Protein AF-A0A844TZK4-F1 (afdb_monomer)

Secondary structure (DSSP, 8-state):
-HHHHHHHHHHHHHHHHHHHS-HHHHHHHHHHHHHHHHHHHHHHHHHHHHHHHHT--S--HHHHHHHHHHHHHHHHHHHHHHHHHHHHHHHHHHHHHHHHHHHHHHHHHHHHHHHHHHHHHT--HHHHHHHHHHHHHHHHH-HHHHHHHHHHHHHHHHHHHHHTT-S---HHHHHHHHHHHHHHHHHHHTTS--

Sequence (194 aa):
MLVHSFLVKKFYTDIERLLRADEKNVNKLTLYCGITLFAVFFMLSFIIKLFHLLFILEDQRIQIILFNEHFRAICSFSFLLTIVYTIYIYTRLNALAKNQQIVEQKVITGNVSAQFESLKNQLDPHFLFNSLNVLGALIEEDQDKAILFNQSLSRTYRYILDQKNKELVPLEEELAFARTYIELLQMRFEDSLT

Structure (mmCIF, N/CA/C/O backbone):
data_AF-A0A844TZK4-F1
#
_entry.id   AF-A0A844TZK4-F1
#
loop_
_atom_site.group_PDB
_atom_site.id
_atom_site.type_symbol
_atom_site.label_atom_id
_atom_site.label_alt_id
_atom_site.label_comp_id
_atom_site.label_asym_id
_atom_site.label_entity_id
_atom_site.label_seq_id
_atom_site.pdbx_PDB_ins_code
_atom_site.Cartn_x
_atom_site.Cartn_y
_atom_site.Cartn_z
_atom_site.occupancy
_atom_site.B_iso_or_equiv
_atom_site.auth_seq_id
_atom_site.auth_comp_id
_atom_site.auth_asym_id
_atom_site.auth_atom_id
_atom_site.pdbx_PDB_model_num
ATOM 1 N N . MET A 1 1 ? 11.038 26.593 -27.521 1.00 58.88 1 MET A N 1
ATOM 2 C CA . MET A 1 1 ? 11.416 26.094 -26.176 1.00 58.88 1 MET A CA 1
ATOM 3 C C . MET A 1 1 ? 10.201 25.680 -25.330 1.00 58.88 1 MET A C 1
ATOM 5 O O . MET A 1 1 ? 10.190 24.561 -24.836 1.00 58.88 1 MET A O 1
ATOM 9 N N . LEU A 1 2 ? 9.140 26.497 -25.228 1.00 61.91 2 LEU A N 1
ATOM 10 C CA . LEU A 1 2 ? 7.921 26.181 -24.448 1.00 61.91 2 LEU A CA 1
ATOM 11 C C . LEU A 1 2 ? 7.125 24.951 -24.941 1.00 61.91 2 LEU A C 1
ATOM 13 O O . LEU A 1 2 ? 6.719 24.123 -24.131 1.00 61.91 2 LEU A O 1
ATOM 17 N N . VAL A 1 3 ? 6.967 24.779 -26.258 1.00 62.50 3 VAL A N 1
ATOM 18 C CA . VAL A 1 3 ? 6.229 23.638 -26.850 1.00 62.50 3 VAL A CA 1
ATOM 19 C C . VAL A 1 3 ? 6.918 22.296 -26.566 1.00 62.50 3 VAL A C 1
ATOM 21 O O . VAL A 1 3 ? 6.257 21.309 -26.260 1.00 62.50 3 VAL A O 1
ATOM 24 N N . HIS A 1 4 ? 8.253 22.275 -26.582 1.00 64.19 4 HIS A N 1
ATOM 25 C CA . HIS A 1 4 ? 9.040 21.079 -26.277 1.00 64.19 4 HIS A CA 1
ATOM 26 C C . HIS A 1 4 ? 8.902 20.671 -24.802 1.00 64.19 4 HIS A C 1
ATOM 28 O O . HIS A 1 4 ? 8.749 19.494 -24.498 1.00 64.19 4 HIS A O 1
ATOM 34 N N . SER A 1 5 ? 8.901 21.638 -23.879 1.00 69.88 5 SER A N 1
ATOM 35 C CA . SER A 1 5 ? 8.691 21.381 -22.445 1.00 69.88 5 SER A CA 1
ATOM 36 C C . SER A 1 5 ? 7.291 20.819 -22.160 1.00 69.88 5 SER A C 1
ATOM 38 O O . SER A 1 5 ? 7.146 19.842 -21.426 1.00 69.88 5 SER A O 1
ATOM 40 N N . PHE A 1 6 ? 6.259 21.372 -22.805 1.00 78.12 6 PHE A N 1
ATOM 41 C CA . PHE A 1 6 ? 4.881 20.911 -22.639 1.00 78.12 6 PHE A CA 1
ATOM 42 C C . PHE A 1 6 ? 4.657 19.495 -23.186 1.00 78.12 6 PHE A C 1
ATOM 44 O O . PHE A 1 6 ? 4.045 18.669 -22.512 1.00 78.12 6 PHE A O 1
ATOM 51 N N . LEU A 1 7 ? 5.188 19.190 -24.375 1.00 69.56 7 LEU A N 1
ATOM 52 C CA . LEU A 1 7 ? 5.071 17.860 -24.980 1.00 69.56 7 LEU A CA 1
ATOM 53 C C . LEU A 1 7 ? 5.800 16.792 -24.165 1.00 69.56 7 LEU A C 1
ATOM 55 O O . LEU A 1 7 ? 5.241 15.722 -23.945 1.00 69.56 7 LEU A O 1
ATOM 59 N N . VAL A 1 8 ? 6.997 17.098 -23.655 1.00 68.38 8 VAL A N 1
ATOM 60 C CA . VAL A 1 8 ? 7.742 16.183 -22.776 1.00 68.38 8 VAL A CA 1
ATOM 61 C C . VAL A 1 8 ? 6.970 15.926 -21.484 1.00 68.38 8 VAL A C 1
ATOM 63 O O . VAL A 1 8 ? 6.839 14.779 -21.065 1.00 68.38 8 VAL A O 1
ATOM 66 N N . LYS A 1 9 ? 6.400 16.971 -20.874 1.00 72.25 9 LYS A N 1
ATOM 67 C CA . LYS A 1 9 ? 5.630 16.831 -19.634 1.00 72.25 9 LYS A CA 1
ATOM 68 C C . LYS A 1 9 ? 4.357 16.012 -19.851 1.00 72.25 9 LYS A C 1
ATOM 70 O O . LYS A 1 9 ? 4.083 15.110 -19.068 1.00 72.25 9 LYS A O 1
ATOM 75 N N . LYS A 1 10 ? 3.634 16.272 -20.945 1.00 73.12 10 LYS A N 1
ATOM 76 C CA . LYS A 1 10 ? 2.433 15.525 -21.336 1.00 73.12 10 LYS A CA 1
ATOM 77 C C . LYS A 1 10 ? 2.746 14.054 -21.618 1.00 73.12 10 LYS A C 1
ATOM 79 O O . LYS A 1 10 ? 2.074 13.188 -21.075 1.00 73.12 10 LYS A O 1
ATOM 84 N N . PHE A 1 11 ? 3.813 13.777 -22.367 1.00 71.69 11 PHE A N 1
ATOM 85 C CA . PHE A 1 11 ? 4.290 12.418 -22.626 1.00 71.69 11 PHE A CA 1
ATOM 86 C C . PHE A 1 11 ? 4.628 11.674 -21.329 1.00 71.69 11 PHE A C 1
ATOM 88 O O . PHE A 1 11 ? 4.231 10.526 -21.152 1.00 71.69 11 PHE A O 1
ATOM 95 N N . TYR A 1 12 ? 5.293 12.347 -20.385 1.00 63.47 12 TYR A N 1
ATOM 96 C CA . TYR A 1 12 ? 5.618 11.764 -19.085 1.00 63.47 12 TYR A CA 1
ATOM 97 C C . TYR A 1 12 ? 4.360 11.459 -18.261 1.00 63.47 12 TYR A C 1
ATOM 99 O O . TYR A 1 12 ? 4.249 10.380 -17.690 1.00 63.47 12 TYR A O 1
ATOM 107 N N . THR A 1 13 ? 3.382 12.371 -18.243 1.00 71.38 13 THR A N 1
ATOM 108 C CA . THR A 1 13 ? 2.105 12.170 -17.534 1.00 71.38 13 THR A CA 1
ATOM 109 C C . THR A 1 13 ? 1.254 11.066 -18.170 1.00 71.38 13 THR A C 1
ATOM 111 O O . THR A 1 13 ? 0.606 10.305 -17.455 1.00 71.38 13 THR A O 1
ATOM 114 N N . ASP A 1 14 ? 1.269 10.939 -19.498 1.00 69.38 14 ASP A N 1
ATOM 115 C CA . ASP A 1 14 ? 0.550 9.883 -20.217 1.00 69.38 14 ASP A CA 1
ATOM 116 C C . ASP A 1 14 ? 1.200 8.508 -19.991 1.00 69.38 14 ASP A C 1
ATOM 118 O O . ASP A 1 14 ? 0.491 7.531 -19.748 1.00 69.38 14 ASP A O 1
ATOM 122 N N . ILE A 1 15 ? 2.538 8.436 -19.956 1.00 63.00 15 ILE A N 1
ATOM 123 C CA . ILE A 1 15 ? 3.266 7.232 -19.526 1.00 63.00 15 ILE A CA 1
ATOM 124 C C . ILE A 1 15 ? 2.934 6.889 -18.073 1.00 63.00 15 ILE A C 1
ATOM 126 O O . ILE A 1 15 ? 2.680 5.729 -17.764 1.00 63.00 15 ILE A O 1
ATOM 130 N N . GLU A 1 16 ? 2.887 7.877 -17.181 1.00 65.00 16 GLU A N 1
ATOM 131 C CA . GLU A 1 16 ? 2.562 7.664 -15.771 1.00 65.00 16 GLU A CA 1
ATOM 132 C C . GLU A 1 16 ? 1.122 7.158 -15.579 1.00 65.00 16 GLU A C 1
ATOM 134 O O . GLU A 1 16 ? 0.880 6.276 -14.758 1.00 65.00 16 GLU A O 1
ATOM 139 N N . ARG A 1 17 ? 0.162 7.646 -16.375 1.00 65.44 17 ARG A N 1
ATOM 140 C CA . ARG A 1 17 ? -1.219 7.132 -16.394 1.00 65.44 17 ARG A CA 1
ATOM 141 C C . ARG A 1 17 ? -1.313 5.714 -16.949 1.00 65.44 17 ARG A C 1
ATOM 143 O O . ARG A 1 17 ? -2.062 4.910 -16.406 1.00 65.44 17 ARG A O 1
ATOM 150 N N . LEU A 1 18 ? -0.562 5.405 -18.005 1.00 61.62 18 LEU A N 1
ATOM 151 C CA . LEU A 1 18 ? -0.498 4.059 -18.580 1.00 61.62 18 LEU A CA 1
ATOM 152 C C . LEU A 1 18 ? 0.199 3.062 -17.647 1.00 61.62 18 LEU A C 1
ATOM 154 O O . LEU A 1 18 ? -0.169 1.894 -17.651 1.00 61.62 18 LEU A O 1
ATOM 158 N N . LEU A 1 19 ? 1.154 3.527 -16.835 1.00 58.06 19 LEU A N 1
ATOM 159 C CA . LEU A 1 19 ? 1.821 2.749 -15.786 1.00 58.06 19 LEU A CA 1
ATOM 160 C C . LEU A 1 19 ? 0.931 2.492 -14.567 1.00 58.06 19 LEU A C 1
ATOM 162 O O . LEU A 1 19 ? 1.037 1.428 -13.970 1.00 58.06 19 LEU A O 1
ATOM 166 N N . ARG A 1 20 ? 0.059 3.445 -14.204 1.00 59.72 20 ARG A N 1
ATOM 167 C CA . ARG A 1 20 ? -0.965 3.248 -13.158 1.00 59.72 20 ARG A CA 1
ATOM 168 C C . ARG A 1 20 ? -2.051 2.261 -13.576 1.00 59.72 20 ARG A C 1
ATOM 170 O O . ARG A 1 20 ? -2.763 1.735 -12.728 1.00 59.72 20 ARG A O 1
ATOM 177 N N . ALA A 1 21 ? -2.230 2.051 -14.875 1.00 58.12 21 ALA A N 1
ATOM 178 C CA . ALA A 1 21 ? -3.182 1.086 -15.381 1.00 58.12 21 ALA A CA 1
ATOM 179 C C . ALA A 1 21 ? -2.528 -0.305 -15.387 1.00 58.12 21 ALA A C 1
ATOM 181 O O . ALA A 1 21 ? -1.433 -0.428 -15.913 1.00 58.12 21 ALA A O 1
ATOM 182 N N . ASP A 1 22 ? -3.220 -1.289 -14.795 1.00 61.84 22 ASP A N 1
ATOM 183 C CA . ASP A 1 22 ? -2.995 -2.751 -14.735 1.00 61.84 22 ASP A CA 1
ATOM 184 C C . ASP A 1 22 ? -1.707 -3.307 -15.392 1.00 61.84 22 ASP A C 1
ATOM 186 O O . ASP A 1 22 ? -1.374 -2.960 -16.519 1.00 61.84 22 ASP A O 1
ATOM 190 N N . GLU A 1 23 ? -1.034 -4.275 -14.761 1.00 62.09 23 GLU A N 1
ATOM 191 C CA . GLU A 1 23 ? 0.235 -4.901 -15.204 1.00 62.09 23 GLU A CA 1
ATOM 192 C C . GLU A 1 23 ? 0.237 -5.296 -16.704 1.00 62.09 23 GLU A C 1
ATOM 194 O O . GLU A 1 23 ? 1.245 -5.205 -17.413 1.00 62.09 23 GLU A O 1
ATOM 199 N N . LYS A 1 24 ? -0.943 -5.622 -17.247 1.00 61.72 24 LYS A N 1
ATOM 200 C CA . LYS A 1 24 ? -1.193 -5.863 -18.679 1.00 61.72 24 LYS A CA 1
ATOM 201 C C . LYS A 1 24 ? -0.870 -4.680 -19.607 1.00 61.72 24 LYS A C 1
ATOM 203 O O . LYS A 1 24 ? -0.474 -4.910 -20.750 1.00 61.72 24 LYS A O 1
ATOM 208 N N . ASN A 1 25 ? -1.045 -3.435 -19.176 1.00 69.25 25 ASN A N 1
ATOM 209 C CA . ASN A 1 25 ? -0.764 -2.237 -19.971 1.00 69.25 25 ASN A CA 1
ATOM 210 C C . ASN A 1 25 ? 0.729 -1.909 -20.014 1.00 69.25 25 ASN A C 1
ATOM 212 O O . ASN A 1 25 ? 1.223 -1.506 -21.067 1.00 69.25 25 ASN A O 1
ATOM 216 N N . VAL A 1 26 ? 1.464 -2.184 -18.935 1.00 68.25 26 VAL A N 1
ATOM 217 C CA . VAL A 1 26 ? 2.931 -2.082 -18.906 1.00 68.25 26 VAL A CA 1
ATOM 218 C C . VAL A 1 26 ? 3.562 -3.068 -19.895 1.00 68.25 26 VAL A C 1
ATOM 220 O O . VAL A 1 26 ? 4.432 -2.693 -20.686 1.00 68.25 26 VAL A O 1
ATOM 223 N N . ASN A 1 27 ? 3.049 -4.299 -19.945 1.00 66.62 27 ASN A N 1
ATOM 224 C CA . ASN A 1 27 ? 3.494 -5.320 -20.899 1.00 66.62 27 ASN A CA 1
ATOM 225 C C . ASN A 1 27 ? 3.196 -4.936 -22.358 1.00 66.62 27 ASN A C 1
ATOM 227 O O . ASN A 1 27 ? 4.028 -5.131 -23.241 1.00 66.62 27 ASN A O 1
ATOM 231 N N . LYS A 1 28 ? 2.031 -4.337 -22.630 1.00 72.06 28 LYS A N 1
ATOM 232 C CA . LYS A 1 28 ? 1.702 -3.839 -23.976 1.00 72.06 28 LYS A CA 1
ATOM 233 C C . LYS A 1 28 ? 2.603 -2.677 -24.387 1.00 72.06 28 LYS A C 1
ATOM 235 O O . LYS A 1 28 ? 3.106 -2.667 -25.506 1.00 72.06 28 LYS A O 1
ATOM 240 N N . LEU A 1 29 ? 2.827 -1.712 -23.496 1.00 74.62 29 LEU A N 1
ATOM 241 C CA . LEU A 1 29 ? 3.640 -0.532 -23.790 1.00 74.62 29 LEU A CA 1
ATOM 242 C C . LEU A 1 29 ? 5.104 -0.903 -24.061 1.00 74.62 29 LEU A C 1
ATOM 244 O O . LEU A 1 29 ? 5.688 -0.440 -25.038 1.00 74.62 29 LEU A O 1
ATOM 248 N N . THR A 1 30 ? 5.680 -1.779 -23.235 1.00 73.50 30 THR A N 1
ATOM 249 C CA . THR A 1 30 ? 7.044 -2.298 -23.432 1.00 73.50 30 THR A CA 1
ATOM 250 C C . THR A 1 30 ? 7.184 -3.055 -24.748 1.00 73.50 30 THR A C 1
ATOM 252 O O . THR A 1 30 ? 8.145 -2.822 -25.482 1.00 73.50 30 THR A O 1
ATOM 255 N N . LEU A 1 31 ? 6.197 -3.885 -25.092 1.00 75.81 31 LEU A N 1
ATOM 256 C CA . LEU A 1 31 ? 6.149 -4.594 -26.367 1.00 75.81 31 LEU A CA 1
ATOM 257 C C . LEU A 1 31 ? 6.105 -3.623 -27.560 1.00 75.81 31 LEU A C 1
ATOM 259 O O . LEU A 1 31 ? 6.895 -3.770 -28.490 1.00 75.81 31 LEU A O 1
ATOM 263 N N . TYR A 1 32 ? 5.244 -2.600 -27.528 1.00 79.69 32 TYR A N 1
ATOM 264 C CA . TYR A 1 32 ? 5.156 -1.608 -28.608 1.00 79.69 32 TYR A CA 1
ATOM 265 C C . TYR A 1 32 ? 6.441 -0.788 -28.769 1.00 79.69 32 TYR A C 1
ATOM 267 O O . TYR A 1 32 ? 6.892 -0.565 -29.895 1.00 79.69 32 TYR A O 1
ATOM 275 N N . CYS A 1 33 ? 7.067 -0.368 -27.668 1.00 79.31 33 CYS A N 1
ATOM 276 C CA . CYS A 1 33 ? 8.349 0.335 -27.716 1.00 79.31 33 CYS A CA 1
ATOM 277 C C . CYS A 1 33 ? 9.460 -0.557 -28.291 1.00 79.31 33 CYS A C 1
ATOM 279 O O . CYS A 1 33 ? 10.218 -0.108 -29.146 1.00 79.31 33 CYS A O 1
ATOM 281 N N . GLY A 1 34 ? 9.525 -1.830 -27.888 1.00 78.19 34 GLY A N 1
ATOM 282 C CA . GLY A 1 34 ? 10.496 -2.784 -28.428 1.00 78.19 34 GLY A CA 1
ATOM 283 C C . GLY A 1 34 ? 10.307 -3.036 -29.927 1.00 78.19 34 GLY A C 1
ATOM 284 O O . GLY A 1 34 ? 11.269 -2.975 -30.691 1.00 78.19 34 GLY A O 1
ATOM 285 N N . ILE A 1 35 ? 9.060 -3.247 -30.369 1.00 80.31 35 ILE A N 1
ATOM 286 C CA . ILE A 1 35 ? 8.725 -3.482 -31.783 1.00 80.31 35 ILE A CA 1
ATOM 287 C C . ILE A 1 35 ? 9.048 -2.256 -32.640 1.00 80.31 35 ILE A C 1
ATOM 289 O O . ILE A 1 35 ? 9.646 -2.400 -33.706 1.00 80.31 35 ILE A O 1
ATOM 293 N N . THR A 1 36 ? 8.675 -1.052 -32.197 1.00 80.81 36 THR A N 1
ATOM 294 C CA . THR A 1 36 ? 8.935 0.173 -32.970 1.00 80.81 36 THR A CA 1
ATOM 295 C C . THR A 1 36 ? 10.431 0.457 -33.080 1.00 80.81 36 THR A C 1
ATOM 297 O O . THR A 1 36 ? 10.906 0.757 -34.174 1.00 80.81 36 THR A O 1
ATOM 300 N N . LEU A 1 37 ? 11.196 0.280 -31.999 1.00 81.56 37 LEU A N 1
ATOM 301 C CA . LEU A 1 37 ? 12.646 0.480 -32.009 1.00 81.56 37 LEU A CA 1
ATOM 302 C C . LEU A 1 37 ? 13.358 -0.543 -32.910 1.00 81.56 37 LEU A C 1
ATOM 304 O O . LEU A 1 37 ? 14.226 -0.174 -33.702 1.00 81.56 37 LEU A O 1
ATOM 308 N N . PHE A 1 38 ? 12.933 -1.809 -32.859 1.00 81.94 38 PHE A N 1
ATOM 309 C CA . PHE A 1 38 ? 13.429 -2.855 -33.754 1.00 81.94 38 PHE A CA 1
ATOM 310 C C . PHE A 1 38 ? 13.108 -2.558 -35.226 1.00 81.94 38 PHE A C 1
ATOM 312 O O . PHE A 1 38 ? 13.991 -2.656 -36.077 1.00 81.94 38 PHE A O 1
ATOM 319 N N . ALA A 1 39 ? 11.873 -2.146 -35.534 1.00 80.81 39 ALA A N 1
ATOM 320 C CA . ALA A 1 39 ? 11.457 -1.810 -36.895 1.00 80.81 39 ALA A CA 1
ATOM 321 C C . ALA A 1 39 ? 12.253 -0.626 -37.467 1.00 80.81 39 ALA A C 1
ATOM 323 O O . ALA A 1 39 ? 12.692 -0.679 -38.616 1.00 80.81 39 ALA A O 1
ATOM 324 N N . VAL A 1 40 ? 12.498 0.414 -36.660 1.00 84.94 40 VAL A N 1
ATOM 325 C CA . VAL A 1 40 ? 13.342 1.556 -37.047 1.00 84.94 40 VAL A CA 1
ATOM 326 C C . VAL A 1 40 ? 14.766 1.094 -37.344 1.00 84.94 40 VAL A C 1
ATOM 328 O O . VAL A 1 40 ? 15.321 1.456 -38.382 1.00 84.94 40 VAL A O 1
ATOM 331 N N . PHE A 1 41 ? 15.346 0.258 -36.479 1.00 82.69 41 PHE A N 1
ATOM 332 C CA . PHE A 1 41 ? 16.697 -0.253 -36.684 1.00 82.69 4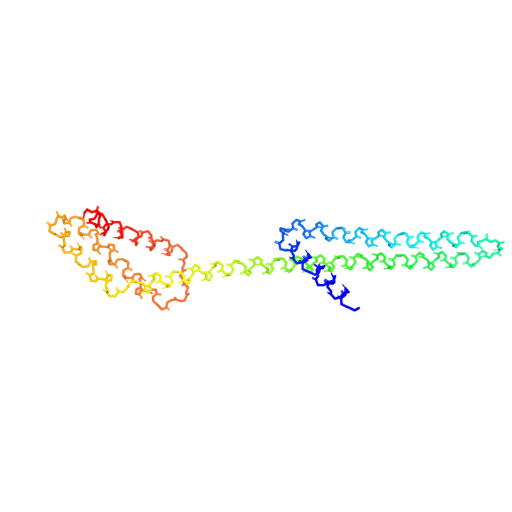1 PHE A CA 1
ATOM 333 C C . PHE A 1 41 ? 16.812 -1.105 -37.958 1.00 82.69 41 PHE A C 1
ATOM 335 O O . PHE A 1 41 ? 17.741 -0.929 -38.750 1.00 82.69 41 PHE A O 1
ATOM 342 N N . PHE A 1 42 ? 15.835 -1.983 -38.192 1.00 82.56 42 PHE A N 1
ATOM 343 C CA . PHE A 1 42 ? 15.763 -2.819 -39.387 1.00 82.56 42 PHE A CA 1
ATOM 344 C C . PHE A 1 42 ? 15.642 -1.986 -40.670 1.00 82.56 42 PHE A C 1
ATOM 346 O O . PHE A 1 42 ? 16.379 -2.223 -41.627 1.00 82.56 42 PHE A O 1
ATOM 353 N N . MET A 1 43 ? 14.772 -0.970 -40.680 1.00 86.00 43 MET A N 1
ATOM 354 C CA . MET A 1 43 ? 14.603 -0.073 -41.829 1.00 86.00 43 MET A CA 1
ATOM 355 C C . MET A 1 43 ? 15.880 0.716 -42.132 1.00 86.00 43 MET A C 1
ATOM 357 O O . MET A 1 43 ? 16.272 0.825 -43.291 1.00 86.00 43 MET A O 1
ATOM 361 N N . LEU A 1 44 ? 16.568 1.224 -41.107 1.00 85.19 44 LEU A N 1
ATOM 362 C CA . LEU A 1 44 ? 17.800 1.998 -41.280 1.00 85.19 44 LEU A CA 1
ATOM 363 C C . LEU A 1 44 ? 18.941 1.130 -41.834 1.00 85.19 44 LEU A C 1
ATOM 365 O O . LEU A 1 44 ? 19.642 1.531 -42.763 1.00 85.19 44 LEU A O 1
ATOM 369 N N . SER A 1 45 ? 19.064 -0.095 -41.318 1.00 80.62 45 SER A N 1
ATOM 370 C CA . SER A 1 45 ? 19.965 -1.127 -41.836 1.00 80.62 45 SER A CA 1
ATOM 371 C C . SER A 1 45 ? 19.657 -1.440 -43.310 1.00 80.62 45 SER A C 1
ATOM 373 O O . SER A 1 45 ? 20.543 -1.372 -44.167 1.00 80.62 45 SER A O 1
ATOM 375 N N . PHE A 1 46 ? 18.388 -1.685 -43.644 1.00 84.12 46 PHE A N 1
ATOM 376 C CA . PHE A 1 46 ? 17.957 -1.963 -45.013 1.00 84.12 46 PHE A CA 1
ATOM 377 C C . PHE A 1 46 ? 18.303 -0.824 -45.984 1.00 84.12 46 PHE A C 1
ATOM 379 O O . PHE A 1 46 ? 18.843 -1.086 -47.058 1.00 84.12 46 PHE A O 1
ATOM 386 N N . ILE A 1 47 ? 18.070 0.433 -45.590 1.00 85.19 47 ILE A N 1
ATOM 387 C CA . ILE A 1 47 ? 18.388 1.619 -46.402 1.00 85.19 47 ILE A CA 1
ATOM 388 C C . ILE A 1 47 ? 19.892 1.716 -46.679 1.00 85.19 47 ILE A C 1
ATOM 390 O O . ILE A 1 47 ? 20.282 1.918 -47.827 1.00 85.19 47 ILE A O 1
ATOM 394 N N . ILE A 1 48 ? 20.743 1.529 -45.663 1.00 83.56 48 ILE A N 1
ATOM 395 C CA . ILE A 1 48 ? 22.207 1.565 -45.825 1.00 83.56 48 ILE A CA 1
ATOM 396 C C . ILE A 1 48 ? 22.665 0.489 -46.818 1.00 83.56 48 ILE A C 1
ATOM 398 O O . ILE A 1 48 ? 23.496 0.753 -47.690 1.00 83.56 48 ILE A O 1
ATOM 402 N N . LYS A 1 49 ? 22.095 -0.717 -46.728 1.00 81.19 49 LYS A N 1
ATOM 403 C CA . LYS A 1 49 ? 22.440 -1.824 -47.625 1.00 81.19 49 LYS A CA 1
ATOM 404 C C . LYS A 1 49 ? 21.937 -1.603 -49.052 1.00 81.19 49 LYS A C 1
ATOM 406 O O . LYS A 1 49 ? 22.656 -1.918 -49.997 1.00 81.19 49 LYS A O 1
ATOM 411 N N . LEU A 1 50 ? 20.740 -1.039 -49.212 1.00 82.38 50 LEU A N 1
ATOM 412 C CA . LEU A 1 50 ? 20.176 -0.678 -50.513 1.00 82.38 50 LEU A CA 1
ATOM 413 C C . LEU A 1 50 ? 20.998 0.426 -51.190 1.00 82.38 50 LEU A C 1
ATOM 415 O O . LEU A 1 50 ? 21.314 0.314 -52.370 1.00 82.38 50 LEU A O 1
ATOM 419 N N . PHE A 1 51 ? 21.390 1.456 -50.438 1.00 82.38 51 PHE A N 1
ATOM 420 C CA . PHE A 1 51 ? 22.233 2.540 -50.938 1.00 82.38 51 PHE A CA 1
ATOM 421 C C . PHE A 1 51 ? 23.597 2.020 -51.404 1.00 82.38 51 PHE A C 1
ATOM 423 O O . PHE A 1 51 ? 24.036 2.341 -52.506 1.00 82.38 51 PHE A O 1
ATOM 430 N N . HIS A 1 52 ? 24.230 1.148 -50.614 1.00 76.75 52 HIS A N 1
ATOM 431 C CA . HIS A 1 52 ? 25.482 0.506 -51.009 1.00 76.75 52 HIS A CA 1
ATOM 432 C C . HIS A 1 52 ? 25.318 -0.368 -52.264 1.00 76.75 52 HIS A C 1
ATOM 434 O O . HIS A 1 52 ? 26.186 -0.359 -53.131 1.00 76.75 52 HIS A O 1
ATOM 440 N N . LEU A 1 53 ? 24.208 -1.107 -52.397 1.00 76.00 53 LEU A N 1
ATOM 441 C CA . LEU A 1 53 ? 23.930 -1.925 -53.584 1.00 76.00 53 LEU A CA 1
ATOM 442 C C . LEU A 1 53 ? 23.768 -1.074 -54.855 1.00 76.00 53 LEU A C 1
ATOM 444 O O . LEU A 1 53 ? 24.236 -1.477 -55.915 1.00 76.00 53 LEU A O 1
ATOM 448 N N . LEU A 1 54 ? 23.129 0.094 -54.749 1.00 73.88 54 LEU A N 1
ATOM 449 C CA . LEU A 1 54 ? 22.896 1.008 -55.873 1.00 73.88 54 LEU A CA 1
ATOM 450 C C . LEU A 1 54 ? 24.161 1.750 -56.332 1.00 73.88 54 LEU A C 1
ATOM 452 O O . LEU A 1 54 ? 24.231 2.162 -57.485 1.00 73.88 54 LEU A O 1
ATOM 456 N N . PHE A 1 55 ? 25.152 1.921 -55.452 1.00 72.62 55 PHE A N 1
ATOM 457 C CA . PHE A 1 55 ? 26.395 2.643 -55.749 1.00 72.62 55 PHE A CA 1
ATOM 458 C C . PHE A 1 55 ? 27.505 1.745 -56.342 1.00 72.62 55 PHE A C 1
ATOM 460 O O . PHE A 1 55 ? 28.574 2.233 -56.701 1.00 72.62 55 PHE A O 1
ATOM 467 N N . ILE A 1 56 ? 27.267 0.432 -56.478 1.00 69.12 56 ILE A N 1
ATOM 468 C CA . ILE A 1 56 ? 28.201 -0.513 -57.116 1.00 69.12 56 ILE A CA 1
ATOM 469 C C . ILE A 1 56 ? 28.129 -0.336 -58.641 1.00 69.12 56 ILE A C 1
ATOM 471 O O . ILE A 1 56 ? 27.356 -0.997 -59.329 1.00 69.12 56 ILE A O 1
ATOM 475 N N . LEU A 1 57 ? 28.934 0.584 -59.172 1.00 60.19 57 LEU A N 1
ATOM 476 C CA . LEU A 1 57 ? 29.161 0.757 -60.615 1.00 60.19 57 LEU A CA 1
ATOM 477 C C . LEU A 1 57 ? 30.631 0.554 -61.024 1.00 60.19 57 LEU A C 1
ATOM 479 O O . LEU A 1 57 ? 30.952 0.669 -62.202 1.00 60.19 57 LEU A O 1
ATOM 483 N N . GLU A 1 58 ? 31.520 0.186 -60.096 1.00 61.09 58 GLU A N 1
ATOM 484 C CA . GLU A 1 58 ? 32.953 0.025 -60.373 1.00 61.09 58 GLU A CA 1
ATOM 485 C C . GLU A 1 58 ? 33.521 -1.202 -59.633 1.00 61.09 58 GLU A C 1
ATOM 487 O O . GLU A 1 58 ? 33.169 -1.459 -58.479 1.00 61.09 58 GLU A O 1
ATOM 492 N N . ASP A 1 59 ? 34.340 -2.013 -60.318 1.00 62.38 59 ASP A N 1
ATOM 493 C CA . ASP A 1 59 ? 34.807 -3.344 -59.881 1.00 62.38 59 ASP A CA 1
ATOM 494 C C . ASP A 1 59 ? 35.735 -3.257 -58.649 1.00 62.38 59 ASP A C 1
ATOM 496 O O . ASP A 1 59 ? 36.959 -3.235 -58.745 1.00 62.38 59 ASP A O 1
ATOM 500 N N . GLN A 1 60 ? 35.126 -3.183 -57.461 1.00 66.69 60 GLN A N 1
ATOM 501 C CA . GLN A 1 60 ? 35.771 -3.049 -56.146 1.00 66.69 60 GLN A CA 1
ATOM 502 C C . GLN A 1 60 ? 35.376 -4.215 -55.216 1.00 66.69 60 GLN A C 1
ATOM 504 O O . GLN A 1 60 ? 34.887 -4.028 -54.100 1.00 66.69 60 GLN A O 1
ATOM 509 N N . ARG A 1 61 ? 35.582 -5.464 -55.660 1.00 65.50 61 ARG A N 1
ATOM 510 C CA . ARG A 1 61 ? 35.140 -6.684 -54.938 1.00 65.50 61 ARG A CA 1
ATOM 511 C C . ARG A 1 61 ? 35.620 -6.783 -53.485 1.00 65.50 61 ARG A C 1
ATOM 513 O O . ARG A 1 61 ? 34.878 -7.268 -52.635 1.00 65.50 61 ARG A O 1
ATOM 520 N N . ILE A 1 62 ? 36.832 -6.315 -53.179 1.00 65.12 62 ILE A N 1
ATOM 521 C CA . ILE A 1 62 ? 37.398 -6.365 -51.818 1.00 65.12 62 ILE A CA 1
ATOM 522 C C . ILE A 1 62 ? 36.688 -5.375 -50.879 1.00 65.12 62 ILE A C 1
ATOM 524 O O . ILE A 1 62 ? 36.401 -5.721 -49.733 1.00 65.12 62 ILE A O 1
ATOM 528 N N . GLN A 1 63 ? 36.334 -4.178 -51.364 1.00 71.12 63 GLN A N 1
ATOM 529 C CA . GLN A 1 63 ? 35.596 -3.191 -50.567 1.00 71.12 63 GLN A CA 1
ATOM 530 C C . GLN A 1 63 ? 34.181 -3.685 -50.227 1.00 71.12 63 GLN A C 1
ATOM 532 O O . GLN A 1 63 ? 33.706 -3.470 -49.115 1.00 71.12 63 GLN A O 1
ATOM 537 N N . ILE A 1 64 ? 33.550 -4.442 -51.134 1.00 72.56 64 ILE A N 1
ATOM 538 C CA . ILE A 1 64 ? 32.223 -5.045 -50.925 1.00 72.56 64 ILE A CA 1
ATOM 539 C C . ILE A 1 64 ? 32.246 -6.099 -49.805 1.00 72.56 64 ILE A C 1
ATOM 541 O O . ILE A 1 64 ? 31.333 -6.139 -48.977 1.00 72.56 64 ILE A O 1
ATOM 545 N N . ILE A 1 65 ? 33.277 -6.952 -49.759 1.00 73.81 65 ILE A N 1
ATOM 546 C CA . ILE A 1 65 ? 33.402 -7.993 -48.723 1.00 73.81 65 ILE A CA 1
ATOM 547 C C . ILE A 1 65 ? 33.621 -7.348 -47.349 1.00 73.81 65 ILE A C 1
ATOM 549 O O . ILE A 1 65 ? 32.897 -7.665 -46.407 1.00 73.81 65 ILE A O 1
ATOM 553 N N . LEU A 1 66 ? 34.561 -6.401 -47.246 1.00 75.19 66 LEU A N 1
ATOM 554 C CA . LEU A 1 66 ? 34.842 -5.694 -45.991 1.00 75.19 66 LEU A CA 1
ATOM 555 C C . LEU A 1 66 ? 33.619 -4.911 -45.492 1.00 75.19 66 LEU A C 1
ATOM 557 O O . LEU A 1 66 ? 33.269 -5.005 -44.316 1.00 75.19 66 LEU A O 1
ATOM 561 N N . PHE A 1 67 ? 32.916 -4.198 -46.380 1.00 78.50 67 PHE A N 1
ATOM 562 C CA . PHE A 1 67 ? 31.702 -3.465 -46.016 1.00 78.50 67 PHE A CA 1
ATOM 563 C C . PHE A 1 67 ? 30.606 -4.394 -45.485 1.00 78.50 67 PHE A C 1
ATOM 565 O O . PHE A 1 67 ? 29.996 -4.100 -44.457 1.00 78.50 67 PHE A O 1
ATOM 572 N N . ASN A 1 68 ? 30.380 -5.541 -46.133 1.00 77.62 68 ASN A N 1
ATOM 573 C CA . ASN A 1 68 ? 29.380 -6.510 -45.688 1.00 77.62 68 ASN A CA 1
ATOM 574 C C . ASN A 1 68 ? 29.695 -7.096 -44.304 1.00 77.62 68 ASN A C 1
ATOM 576 O O . ASN A 1 68 ? 28.774 -7.254 -43.499 1.00 77.62 68 ASN A O 1
ATOM 580 N N . GLU A 1 69 ? 30.963 -7.388 -44.000 1.00 79.19 69 GLU A N 1
ATOM 581 C CA . GLU A 1 69 ? 31.367 -7.878 -42.675 1.00 79.19 69 GLU A CA 1
ATOM 582 C C . GLU A 1 69 ? 31.175 -6.813 -41.587 1.00 79.19 69 GLU A C 1
ATOM 584 O O . GLU A 1 69 ? 30.552 -7.087 -40.556 1.00 79.19 69 GLU A O 1
ATOM 589 N N . HIS A 1 70 ? 31.613 -5.572 -41.827 1.00 81.75 70 HIS A N 1
ATOM 590 C CA . HIS A 1 70 ? 31.401 -4.471 -40.881 1.00 81.75 70 HIS A CA 1
ATOM 591 C C . HIS A 1 70 ? 29.916 -4.174 -40.669 1.00 81.75 70 HIS A C 1
ATOM 593 O O . HIS A 1 70 ? 29.464 -3.998 -39.536 1.00 81.75 70 HIS A O 1
ATOM 599 N N . PHE A 1 71 ? 29.131 -4.185 -41.743 1.00 79.94 71 PHE A N 1
ATOM 600 C CA . PHE A 1 71 ? 27.694 -3.976 -41.683 1.00 79.94 71 PHE A CA 1
ATOM 601 C C . PHE A 1 71 ? 26.986 -5.072 -40.872 1.00 79.94 71 PHE A C 1
ATOM 603 O O . PHE A 1 71 ? 26.147 -4.767 -40.020 1.00 79.94 71 PHE A O 1
ATOM 610 N N . ARG A 1 72 ? 27.357 -6.346 -41.069 1.00 81.50 72 ARG A N 1
ATOM 611 C CA . ARG A 1 72 ? 26.853 -7.472 -40.264 1.00 81.50 72 ARG A CA 1
ATOM 612 C C . ARG A 1 72 ? 27.201 -7.311 -38.784 1.00 81.50 72 ARG A C 1
ATOM 614 O O . ARG A 1 72 ? 26.324 -7.497 -37.939 1.00 81.50 72 ARG A O 1
ATOM 621 N N . ALA A 1 73 ? 28.441 -6.934 -38.473 1.00 81.56 73 ALA A N 1
ATOM 622 C CA . ALA A 1 73 ? 28.888 -6.721 -37.099 1.00 81.56 73 ALA A CA 1
ATOM 623 C C . ALA A 1 73 ? 28.088 -5.601 -36.411 1.00 81.56 73 ALA A C 1
ATOM 625 O O . ALA A 1 73 ? 27.529 -5.825 -35.336 1.00 81.56 73 ALA A O 1
ATOM 626 N N . ILE A 1 74 ? 27.931 -4.446 -37.068 1.00 83.25 74 ILE A N 1
ATOM 627 C CA . ILE A 1 74 ? 27.153 -3.306 -36.554 1.00 83.25 74 ILE A CA 1
ATOM 628 C C . ILE A 1 74 ? 25.686 -3.695 -36.316 1.00 83.25 74 ILE A C 1
ATOM 630 O O . ILE A 1 74 ? 25.119 -3.361 -35.273 1.00 83.25 74 ILE A O 1
ATOM 634 N N . CYS A 1 75 ? 25.077 -4.447 -37.238 1.00 81.75 75 CYS A N 1
ATOM 635 C CA . CYS A 1 75 ? 23.699 -4.916 -37.084 1.00 81.75 75 CYS A CA 1
ATOM 636 C C . CYS A 1 75 ? 23.537 -5.852 -35.882 1.00 81.75 75 CYS A C 1
ATOM 638 O O . CYS A 1 75 ? 22.613 -5.677 -35.088 1.00 81.75 75 CYS A O 1
ATOM 640 N N . SER A 1 76 ? 24.447 -6.816 -35.725 1.00 83.38 76 SER A N 1
ATOM 641 C CA . SER A 1 76 ? 24.411 -7.764 -34.606 1.00 83.38 76 SER A CA 1
ATOM 642 C C . SER A 1 76 ? 24.593 -7.072 -33.250 1.00 83.38 76 SER A C 1
ATOM 644 O O . SER A 1 76 ? 23.851 -7.350 -32.308 1.00 83.38 76 SER A O 1
ATOM 646 N N . PHE A 1 77 ? 25.510 -6.105 -33.172 1.00 84.56 77 PHE A N 1
ATOM 647 C CA . PHE A 1 77 ? 25.771 -5.338 -31.959 1.00 84.56 77 PHE A CA 1
ATOM 648 C C . PHE A 1 77 ? 24.572 -4.476 -31.551 1.00 84.56 77 PHE A C 1
ATOM 650 O O . PHE A 1 77 ? 24.146 -4.499 -30.398 1.00 84.56 77 PHE A O 1
ATOM 657 N N . SER A 1 78 ? 23.969 -3.759 -32.499 1.00 78.94 78 SER A N 1
ATOM 658 C CA . SER A 1 78 ? 22.793 -2.933 -32.216 1.00 78.94 78 SER A CA 1
ATOM 659 C C . SER A 1 78 ? 21.552 -3.758 -31.847 1.00 78.94 78 SER A C 1
ATOM 661 O O . SER A 1 78 ? 20.777 -3.368 -30.970 1.00 78.94 78 SER A O 1
ATOM 663 N N . PHE A 1 79 ? 21.374 -4.934 -32.458 1.00 82.88 79 PHE A N 1
ATOM 664 C CA . PHE A 1 79 ? 20.307 -5.855 -32.068 1.00 82.88 79 PHE A CA 1
ATOM 665 C C . PHE A 1 79 ? 20.465 -6.309 -30.611 1.00 82.88 79 PHE A C 1
ATOM 667 O O . PHE A 1 79 ? 19.503 -6.270 -29.842 1.00 82.88 79 PHE A O 1
ATOM 674 N N . LEU A 1 80 ? 21.692 -6.648 -30.201 1.00 87.62 80 LEU A N 1
ATOM 675 C CA . LEU A 1 80 ? 22.000 -6.992 -28.814 1.00 87.62 80 LEU A CA 1
ATOM 676 C C . LEU A 1 80 ? 21.684 -5.823 -27.872 1.00 87.62 80 LEU A C 1
ATOM 678 O O . LEU A 1 80 ? 20.993 -6.016 -26.872 1.00 87.62 80 LEU A O 1
ATOM 682 N N . LEU A 1 81 ? 22.113 -4.603 -28.211 1.0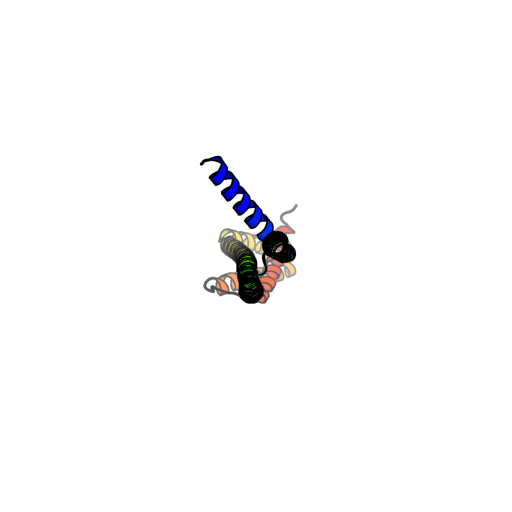0 83.75 81 LEU A N 1
ATOM 683 C CA . LEU A 1 81 ? 21.803 -3.411 -27.414 1.00 83.75 81 LEU A CA 1
ATOM 684 C C . LEU A 1 81 ? 20.295 -3.165 -27.287 1.00 83.75 81 LEU A C 1
ATOM 686 O O . LEU A 1 81 ? 19.824 -2.817 -26.207 1.00 83.75 81 LEU A O 1
ATOM 690 N N . THR A 1 82 ? 19.531 -3.395 -28.354 1.00 81.88 82 THR A N 1
ATOM 691 C CA . THR A 1 82 ? 18.067 -3.256 -28.350 1.00 81.88 82 THR A CA 1
ATOM 692 C C . THR A 1 82 ? 17.412 -4.254 -27.395 1.00 81.88 82 THR A C 1
ATOM 694 O O . THR A 1 82 ? 16.524 -3.882 -26.624 1.00 81.88 82 THR A O 1
ATOM 697 N N . ILE A 1 83 ? 17.873 -5.509 -27.392 1.00 84.69 83 ILE A N 1
ATOM 698 C CA . ILE A 1 83 ? 17.391 -6.537 -26.460 1.00 84.69 83 ILE A CA 1
ATOM 699 C C . ILE A 1 83 ? 17.698 -6.132 -25.017 1.00 84.69 83 ILE A C 1
ATOM 701 O O . ILE A 1 83 ? 16.797 -6.117 -24.178 1.00 84.69 83 ILE A O 1
ATOM 705 N N . VAL A 1 84 ? 18.948 -5.757 -24.733 1.00 88.12 84 VAL A N 1
ATOM 706 C CA . VAL A 1 84 ? 19.378 -5.353 -23.386 1.00 88.12 84 VAL A CA 1
ATOM 707 C C . VAL A 1 84 ? 18.577 -4.147 -22.899 1.00 88.12 84 VAL A C 1
ATOM 709 O O . VAL A 1 84 ? 18.077 -4.150 -21.774 1.00 88.12 84 VAL A O 1
ATOM 712 N N . TYR A 1 85 ? 18.390 -3.143 -23.756 1.00 83.88 85 TYR A N 1
ATOM 713 C CA . TYR A 1 85 ? 17.604 -1.957 -23.436 1.00 83.88 85 TYR A CA 1
ATOM 714 C C . TYR A 1 85 ? 16.135 -2.298 -23.147 1.00 83.88 85 TYR A C 1
ATOM 716 O O . TYR A 1 85 ? 15.563 -1.802 -22.177 1.00 83.88 85 TYR A O 1
ATOM 724 N N . THR A 1 86 ? 15.536 -3.199 -23.930 1.00 80.31 86 THR A N 1
ATOM 725 C CA . THR A 1 86 ? 14.147 -3.640 -23.729 1.00 80.31 86 THR A CA 1
ATOM 726 C C . THR A 1 86 ? 13.980 -4.376 -22.399 1.00 80.31 86 THR A C 1
ATOM 728 O O . THR A 1 86 ? 13.046 -4.087 -21.652 1.00 80.31 86 THR A O 1
ATOM 731 N N . ILE A 1 87 ? 14.910 -5.274 -22.054 1.00 86.56 87 ILE A N 1
ATOM 732 C CA . ILE A 1 87 ? 14.910 -5.988 -20.767 1.00 86.56 87 ILE A CA 1
ATOM 733 C C . ILE A 1 87 ? 15.070 -5.003 -19.599 1.00 86.56 87 ILE A C 1
ATOM 735 O O . ILE A 1 87 ? 14.348 -5.0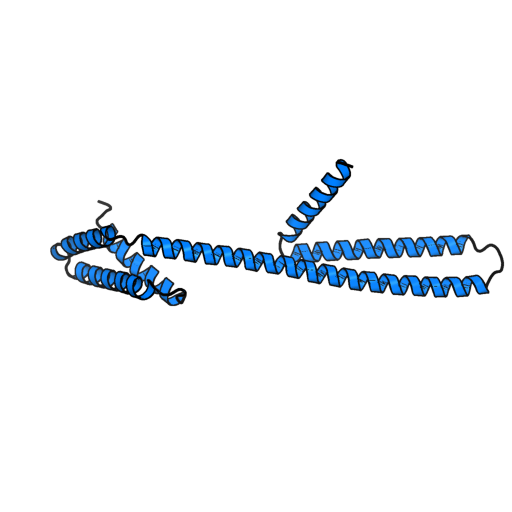89 -18.602 1.00 86.56 87 ILE A O 1
ATOM 739 N N . TYR A 1 88 ? 15.982 -4.037 -19.721 1.00 86.38 88 TYR A N 1
ATOM 740 C CA . TYR A 1 88 ? 16.184 -2.999 -18.711 1.00 86.38 88 TYR A CA 1
ATOM 741 C C . TYR A 1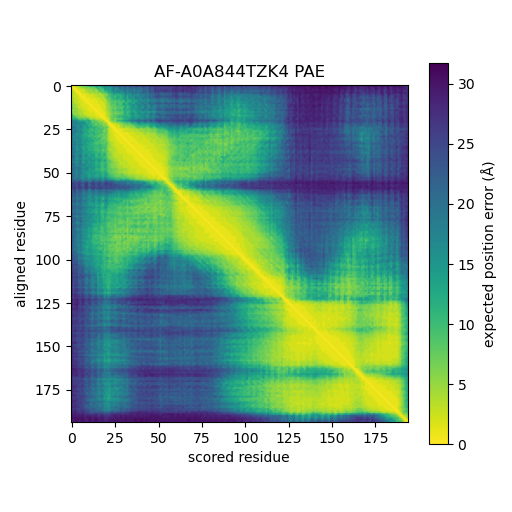 88 ? 14.912 -2.170 -18.470 1.00 86.38 88 TYR A C 1
ATOM 743 O O . TYR A 1 88 ? 14.493 -1.983 -17.327 1.00 86.38 88 TYR A O 1
ATOM 751 N N . ILE A 1 89 ? 14.252 -1.714 -19.536 1.00 80.88 89 ILE A N 1
ATOM 752 C CA . ILE A 1 89 ? 13.005 -0.952 -19.417 1.00 80.88 89 ILE A CA 1
ATOM 753 C C . ILE A 1 89 ? 11.889 -1.817 -18.819 1.00 80.88 89 ILE A C 1
ATOM 755 O O . ILE A 1 89 ? 11.200 -1.364 -17.907 1.00 80.88 89 ILE A O 1
ATOM 759 N N . TYR A 1 90 ? 11.744 -3.068 -19.260 1.00 81.38 90 TYR A N 1
ATOM 760 C CA . TYR A 1 90 ? 10.746 -4.000 -18.729 1.00 81.38 90 TYR A CA 1
ATOM 761 C C . TYR A 1 90 ? 10.893 -4.204 -17.216 1.00 81.38 90 TYR A C 1
ATOM 763 O O . TYR A 1 90 ? 9.953 -3.981 -16.450 1.00 81.38 90 TYR A O 1
ATOM 771 N N . THR A 1 91 ? 12.100 -4.558 -16.768 1.00 81.00 91 THR A N 1
ATOM 772 C CA . THR A 1 91 ? 12.388 -4.756 -15.339 1.00 81.00 91 THR A CA 1
ATOM 773 C C . THR A 1 91 ? 12.137 -3.492 -14.524 1.00 81.00 91 THR A C 1
ATOM 775 O O . THR A 1 91 ? 11.556 -3.562 -13.438 1.00 81.00 91 THR A O 1
ATOM 778 N N . ARG A 1 92 ? 12.512 -2.319 -15.050 1.00 82.12 92 ARG A N 1
ATOM 779 C CA . ARG A 1 92 ? 12.314 -1.057 -14.342 1.00 82.12 92 ARG A CA 1
ATOM 780 C C . ARG A 1 92 ? 10.841 -0.682 -14.213 1.00 82.12 92 ARG A C 1
ATOM 782 O O . ARG A 1 92 ? 10.436 -0.230 -13.143 1.00 82.12 92 ARG A O 1
ATOM 789 N N . LEU A 1 93 ? 10.049 -0.862 -15.267 1.00 78.50 93 LEU A N 1
ATOM 790 C CA . LEU A 1 93 ? 8.626 -0.526 -15.247 1.00 78.50 93 LEU A CA 1
ATOM 791 C C . LEU A 1 93 ? 7.839 -1.465 -14.329 1.00 78.50 93 LEU A C 1
ATOM 793 O O . LEU A 1 93 ? 7.037 -0.985 -13.531 1.00 78.50 93 LEU A O 1
ATOM 797 N N . ASN A 1 94 ? 8.139 -2.766 -14.335 1.00 79.19 94 ASN A N 1
ATOM 798 C CA . ASN A 1 94 ? 7.503 -3.712 -13.412 1.00 79.19 94 ASN A CA 1
ATOM 799 C C . ASN A 1 94 ? 7.860 -3.431 -11.949 1.00 79.19 94 ASN A C 1
ATOM 801 O O . ASN A 1 94 ? 7.001 -3.508 -11.071 1.00 79.19 94 ASN A O 1
ATOM 805 N N . ALA A 1 95 ? 9.108 -3.043 -11.669 1.00 81.00 95 ALA A N 1
ATOM 806 C CA . ALA A 1 95 ? 9.498 -2.624 -10.325 1.00 81.00 95 ALA A CA 1
ATOM 807 C C . ALA A 1 95 ? 8.714 -1.382 -9.860 1.00 81.00 95 ALA A C 1
ATOM 809 O O . ALA A 1 95 ? 8.298 -1.311 -8.705 1.00 81.00 95 ALA A O 1
ATOM 810 N N . LEU A 1 96 ? 8.484 -0.411 -10.752 1.00 78.06 96 LEU A N 1
ATOM 811 C CA . LEU A 1 96 ? 7.691 0.783 -10.449 1.00 78.06 96 LEU A CA 1
ATOM 812 C C . LEU A 1 96 ? 6.216 0.446 -10.191 1.00 78.06 96 LEU A C 1
ATOM 814 O O . LEU A 1 96 ? 5.670 0.909 -9.192 1.00 78.06 96 LEU A O 1
ATOM 818 N N . ALA A 1 97 ? 5.605 -0.392 -11.030 1.00 77.31 97 ALA A N 1
ATOM 819 C CA . ALA A 1 97 ? 4.217 -0.825 -10.865 1.00 77.31 97 ALA A CA 1
ATOM 820 C C . ALA A 1 97 ? 4.006 -1.576 -9.536 1.00 77.31 97 ALA A C 1
ATOM 822 O O . ALA A 1 97 ? 3.080 -1.280 -8.781 1.00 77.31 97 ALA A O 1
ATOM 823 N N . LYS A 1 98 ? 4.924 -2.483 -9.179 1.00 76.75 98 LYS A N 1
ATOM 824 C CA . LYS A 1 98 ? 4.863 -3.226 -7.911 1.00 76.75 98 LYS A CA 1
ATOM 825 C C . LYS A 1 98 ? 4.985 -2.317 -6.686 1.00 76.75 98 LYS A C 1
ATOM 827 O O . LYS A 1 98 ? 4.283 -2.507 -5.696 1.00 76.75 98 LYS A O 1
ATOM 832 N N . ASN A 1 99 ? 5.858 -1.311 -6.747 1.00 76.44 99 ASN A N 1
ATOM 833 C CA . ASN A 1 99 ? 6.010 -0.350 -5.655 1.00 76.44 99 ASN A CA 1
ATOM 834 C C . ASN A 1 99 ? 4.729 0.460 -5.421 1.00 76.44 99 ASN A C 1
ATOM 836 O O . ASN A 1 99 ? 4.412 0.753 -4.272 1.00 76.44 99 ASN A O 1
ATOM 840 N N . GLN A 1 100 ? 3.978 0.788 -6.477 1.00 72.62 100 GLN A N 1
ATOM 841 C CA . GLN A 1 100 ? 2.701 1.494 -6.347 1.00 72.62 100 GLN A CA 1
ATOM 842 C C . GLN A 1 100 ? 1.651 0.644 -5.626 1.00 72.62 100 GLN A C 1
ATOM 844 O O . GLN A 1 100 ? 1.050 1.130 -4.673 1.00 72.62 100 GLN A O 1
ATOM 849 N N . GLN A 1 101 ? 1.510 -0.634 -5.989 1.00 73.50 101 GLN A N 1
ATOM 850 C CA . GLN A 1 101 ? 0.590 -1.551 -5.301 1.00 73.50 101 GLN A CA 1
ATOM 851 C C . GLN A 1 101 ? 0.911 -1.674 -3.804 1.00 73.50 101 GLN A C 1
ATOM 853 O O . GLN A 1 101 ? 0.018 -1.626 -2.962 1.00 73.50 101 GLN A O 1
ATOM 858 N N . ILE A 1 102 ? 2.198 -1.768 -3.454 1.00 73.50 102 ILE A N 1
ATOM 859 C CA . ILE A 1 102 ? 2.634 -1.819 -2.050 1.00 73.50 102 ILE A CA 1
ATOM 860 C C . ILE A 1 102 ? 2.283 -0.516 -1.319 1.00 73.50 102 ILE A C 1
ATOM 862 O O . ILE A 1 102 ? 1.889 -0.556 -0.155 1.00 73.50 102 ILE A O 1
ATOM 866 N N . VAL A 1 103 ? 2.438 0.640 -1.969 1.00 76.56 103 VAL A N 1
ATOM 867 C CA . VAL A 1 103 ? 2.082 1.939 -1.379 1.00 76.56 103 VAL A CA 1
ATOM 868 C C . VAL A 1 103 ? 0.574 2.043 -1.159 1.00 76.56 103 VAL A C 1
ATOM 870 O O . VAL A 1 103 ? 0.165 2.417 -0.064 1.00 76.56 103 VAL A O 1
ATOM 873 N N . GLU A 1 104 ? -0.248 1.663 -2.137 1.00 73.12 104 GLU A N 1
ATOM 874 C CA . GL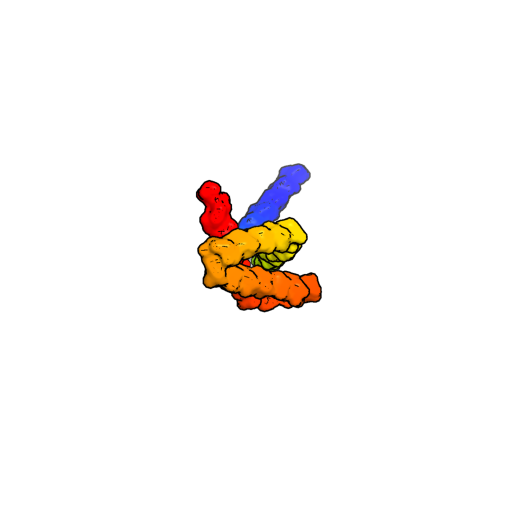U A 1 104 ? -1.710 1.647 -1.992 1.00 73.12 104 GLU A CA 1
ATOM 875 C C . GLU A 1 104 ? -2.149 0.734 -0.848 1.00 73.12 104 GLU A C 1
ATOM 877 O O . GLU A 1 104 ? -2.921 1.146 0.018 1.00 73.12 104 GLU A O 1
ATOM 882 N N . GLN A 1 105 ? -1.590 -0.475 -0.779 1.00 70.75 105 GLN A N 1
ATOM 883 C CA . GLN A 1 105 ? -1.895 -1.418 0.289 1.00 70.75 105 GLN A CA 1
ATOM 884 C C . GLN A 1 105 ? -1.496 -0.866 1.666 1.00 70.75 105 GLN A C 1
ATOM 886 O O . GLN A 1 105 ? -2.279 -0.949 2.608 1.00 70.75 105 GLN A O 1
ATOM 891 N N . LYS A 1 106 ? -0.322 -0.231 1.780 1.00 74.75 106 LYS A N 1
ATOM 892 C CA . LYS A 1 106 ? 0.117 0.430 3.021 1.00 74.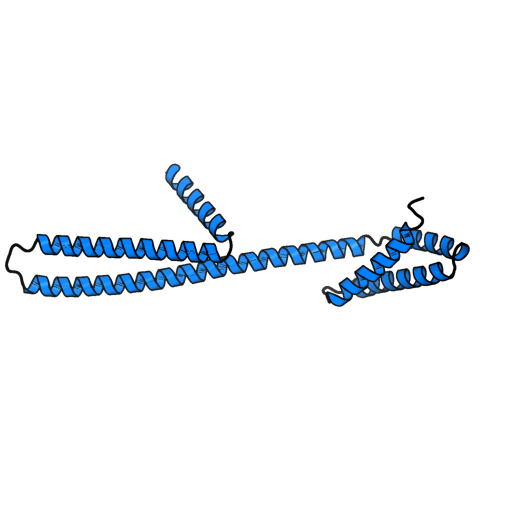75 106 LYS A CA 1
ATOM 893 C C . LYS A 1 106 ? -0.799 1.581 3.432 1.00 74.75 106 LYS A C 1
ATOM 895 O O . LYS A 1 106 ? -1.046 1.746 4.623 1.00 74.75 106 LYS A O 1
ATOM 900 N N . VAL A 1 107 ? -1.307 2.361 2.477 1.00 72.69 107 VAL A N 1
ATOM 901 C CA . VAL A 1 107 ? -2.265 3.444 2.751 1.00 72.69 107 VAL A CA 1
ATOM 902 C C . VAL A 1 107 ? -3.585 2.876 3.268 1.00 72.69 107 VAL A C 1
ATOM 904 O O . VAL A 1 107 ? -4.116 3.387 4.251 1.00 72.69 107 VAL A O 1
ATOM 907 N N . ILE A 1 108 ? -4.092 1.796 2.665 1.00 73.00 108 ILE A N 1
ATOM 908 C CA . ILE A 1 108 ? -5.308 1.120 3.135 1.00 73.00 108 ILE A CA 1
ATOM 909 C C . ILE A 1 108 ? -5.107 0.599 4.562 1.00 73.00 108 ILE A C 1
ATOM 911 O O . ILE A 1 108 ? -5.912 0.913 5.435 1.00 73.00 108 ILE A O 1
ATOM 915 N N . THR A 1 109 ? -4.017 -0.129 4.831 1.00 73.38 109 THR A N 1
ATOM 916 C CA . THR A 1 109 ? -3.717 -0.640 6.179 1.00 73.38 109 THR A CA 1
ATOM 917 C C . THR A 1 109 ? -3.566 0.490 7.200 1.00 73.38 109 THR A C 1
ATOM 919 O O . THR A 1 109 ? -4.111 0.395 8.297 1.00 73.38 109 THR A O 1
ATOM 922 N N . GLY A 1 110 ? -2.887 1.583 6.838 1.00 75.88 110 GLY A N 1
ATOM 923 C CA . GLY A 1 110 ? -2.741 2.753 7.705 1.00 75.88 110 GLY A CA 1
ATOM 924 C C . GLY A 1 110 ? -4.076 3.433 8.019 1.00 75.88 110 GLY A C 1
ATOM 925 O O . GLY A 1 110 ? -4.333 3.768 9.171 1.00 75.88 110 GLY A O 1
ATOM 926 N N . ASN A 1 111 ? -4.958 3.578 7.026 1.00 76.81 111 ASN A N 1
ATOM 927 C CA . ASN A 1 111 ? -6.293 4.144 7.228 1.00 76.81 111 ASN A CA 1
ATOM 928 C C . ASN A 1 111 ? -7.164 3.264 8.128 1.00 76.81 111 ASN A C 1
ATOM 930 O O . ASN A 1 111 ? -7.840 3.787 9.011 1.00 76.81 111 ASN A O 1
ATOM 934 N N . VAL A 1 112 ? -7.136 1.943 7.929 1.00 73.25 112 VAL A N 1
ATOM 935 C CA . VAL A 1 112 ? -7.871 0.990 8.776 1.00 73.25 112 VAL A CA 1
ATOM 936 C C . VAL A 1 112 ? -7.374 1.066 10.220 1.00 73.25 112 VAL A C 1
ATOM 938 O O . VAL A 1 112 ? -8.181 1.212 11.133 1.00 73.25 112 VAL A O 1
ATOM 941 N N . SER A 1 113 ? -6.054 1.070 10.425 1.00 76.00 113 SER A N 1
ATOM 942 C CA . SER A 1 113 ? -5.452 1.216 11.754 1.00 76.00 113 SER A CA 1
ATOM 943 C C . SER A 1 113 ? -5.823 2.551 12.415 1.00 76.00 113 SER A C 1
ATOM 945 O O . SER A 1 113 ? -6.200 2.579 13.583 1.00 76.00 113 SER A O 1
ATOM 947 N N . ALA A 1 114 ? -5.819 3.659 11.667 1.00 76.56 114 ALA A N 1
ATOM 948 C CA . ALA A 1 114 ? -6.210 4.969 12.188 1.00 76.56 114 ALA A CA 1
ATOM 949 C C . ALA A 1 114 ? -7.702 5.046 12.565 1.00 76.56 114 ALA A C 1
ATOM 951 O O . ALA A 1 114 ? -8.054 5.641 13.585 1.00 76.56 114 ALA A O 1
ATOM 952 N N . GLN A 1 115 ? -8.589 4.438 11.769 1.00 74.62 115 GLN A N 1
ATOM 953 C CA . GLN A 1 115 ? -10.015 4.339 12.098 1.00 74.62 115 GLN A CA 1
ATOM 954 C C . GLN A 1 115 ? -10.245 3.482 13.342 1.00 74.62 115 GLN A C 1
ATOM 956 O O . GLN A 1 115 ? -11.053 3.848 14.194 1.00 74.62 115 GLN A O 1
ATOM 961 N N . PHE A 1 116 ? -9.506 2.382 13.474 1.00 72.06 116 PHE A N 1
ATOM 962 C CA . PHE A 1 116 ? -9.548 1.529 14.653 1.00 72.06 116 PHE A CA 1
ATOM 963 C C . PHE A 1 116 ? -9.063 2.262 15.912 1.00 72.06 116 PHE A C 1
ATOM 965 O O . PHE A 1 116 ? -9.758 2.261 16.926 1.00 72.06 116 PHE A O 1
ATOM 972 N N . GLU A 1 117 ? -7.938 2.976 15.841 1.00 73.38 117 GLU A N 1
ATOM 973 C CA . GLU A 1 117 ? -7.452 3.817 16.942 1.00 73.38 117 GLU A CA 1
ATOM 974 C C . GLU A 1 117 ? -8.450 4.923 17.306 1.00 73.38 117 GLU A C 1
ATOM 976 O O . GLU A 1 117 ? -8.680 5.197 18.484 1.00 73.38 117 GLU A O 1
ATOM 981 N N . SER A 1 118 ? -9.106 5.535 16.316 1.00 73.88 118 SER A N 1
ATOM 982 C CA . SER A 1 118 ? -10.184 6.492 16.574 1.00 73.88 118 SER A CA 1
ATOM 983 C C . SER A 1 118 ? -11.361 5.838 17.299 1.00 73.88 118 SER A C 1
ATOM 985 O O . SER A 1 118 ? -11.843 6.400 18.278 1.00 73.88 118 SER A O 1
ATOM 987 N N . LEU A 1 119 ? -11.792 4.646 16.875 1.00 68.62 119 LEU A N 1
ATOM 988 C CA . LEU A 1 119 ? -12.872 3.905 17.527 1.00 68.62 119 LEU A CA 1
ATOM 989 C C . LEU A 1 119 ? -12.511 3.540 18.974 1.00 68.62 119 LEU A C 1
ATOM 991 O O . LEU A 1 119 ? -13.328 3.722 19.873 1.00 68.62 119 LEU A O 1
ATOM 995 N N . LYS A 1 120 ? -11.268 3.101 19.208 1.00 71.38 120 LYS A N 1
ATOM 996 C CA . LYS A 1 120 ? -10.726 2.830 20.546 1.00 71.38 120 LYS A CA 1
ATOM 997 C C . LYS A 1 120 ? -10.772 4.079 21.430 1.00 71.38 120 LYS A C 1
ATOM 999 O O . LYS A 1 120 ? -11.172 3.997 22.586 1.00 71.38 120 LYS A O 1
ATOM 1004 N N . ASN A 1 121 ? -10.400 5.233 20.879 1.00 69.69 121 ASN A N 1
ATOM 1005 C CA . ASN A 1 121 ? -10.380 6.508 21.599 1.00 69.69 121 ASN A CA 1
ATOM 1006 C C . ASN A 1 121 ? -11.778 7.124 21.799 1.00 69.69 121 ASN A C 1
ATOM 1008 O O . ASN A 1 121 ? -11.967 7.879 22.747 1.00 69.69 121 ASN A O 1
ATOM 1012 N N . GLN A 1 122 ? -12.758 6.803 20.947 1.00 64.50 122 GLN A N 1
ATOM 1013 C CA . GLN A 1 122 ? -14.155 7.246 21.078 1.00 64.50 122 GLN A CA 1
ATOM 1014 C C . GLN A 1 122 ? -14.922 6.540 22.206 1.00 64.50 122 GLN A C 1
ATOM 1016 O O . GLN A 1 122 ? -16.032 6.954 22.545 1.00 64.50 122 GLN A O 1
ATOM 1021 N N . LEU A 1 123 ? -14.343 5.507 22.824 1.00 69.75 123 LEU A N 1
ATOM 1022 C CA . LEU A 1 123 ? -14.864 4.862 24.033 1.00 69.75 123 LEU A CA 1
ATOM 1023 C C . LEU A 1 123 ? -14.535 5.736 25.257 1.00 69.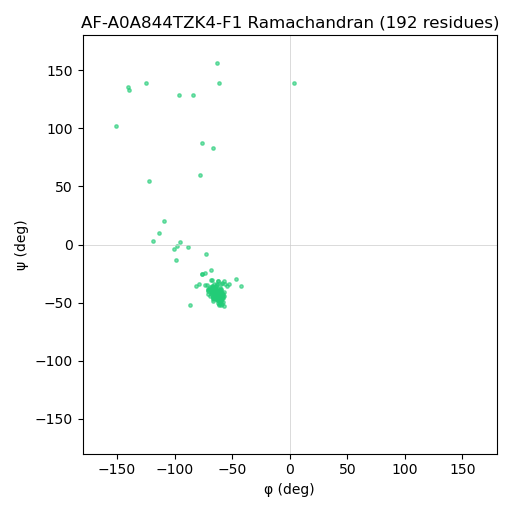75 123 LEU A C 1
ATOM 1025 O O . LEU A 1 123 ? -13.813 5.348 26.174 1.00 69.75 123 LEU A O 1
ATOM 1029 N N . ASP A 1 124 ? -15.050 6.964 25.203 1.00 68.38 124 ASP A N 1
ATOM 1030 C CA . ASP A 1 124 ? -14.920 8.046 26.176 1.00 68.38 124 ASP A CA 1
ATOM 1031 C C . ASP A 1 124 ? -15.563 7.655 27.526 1.00 68.38 124 ASP A C 1
ATOM 1033 O O . ASP A 1 124 ? -16.473 6.817 27.553 1.00 68.38 124 ASP A O 1
ATOM 1037 N N . PRO A 1 125 ? -15.157 8.253 28.663 1.00 72.88 125 PRO A N 1
ATOM 1038 C CA . PRO A 1 125 ? -15.880 8.140 29.932 1.00 72.88 125 PRO A CA 1
ATOM 1039 C C . PRO A 1 125 ? -17.409 8.254 29.809 1.00 72.88 125 PRO A C 1
ATOM 1041 O O . PRO A 1 125 ? -18.136 7.529 30.484 1.00 72.88 125 PRO A O 1
ATOM 1044 N N . HIS A 1 126 ? -17.917 9.094 28.908 1.00 74.00 126 HIS A N 1
ATOM 1045 C CA . HIS A 1 126 ? -19.341 9.218 28.613 1.00 74.00 126 HIS A CA 1
ATOM 1046 C C . HIS A 1 126 ? -19.970 7.914 28.089 1.00 74.00 126 HIS A C 1
ATOM 1048 O O . HIS A 1 126 ? -21.100 7.586 28.451 1.00 74.00 126 HIS A O 1
ATOM 1054 N N . PHE A 1 127 ? -19.254 7.136 27.268 1.00 78.50 127 PHE A N 1
ATOM 1055 C CA . PHE A 1 127 ? -19.719 5.819 26.817 1.00 78.50 127 PHE A CA 1
ATOM 1056 C C . PHE A 1 127 ? -19.883 4.859 27.998 1.00 78.50 127 PHE A C 1
ATOM 1058 O O . PHE A 1 127 ? -20.883 4.138 28.061 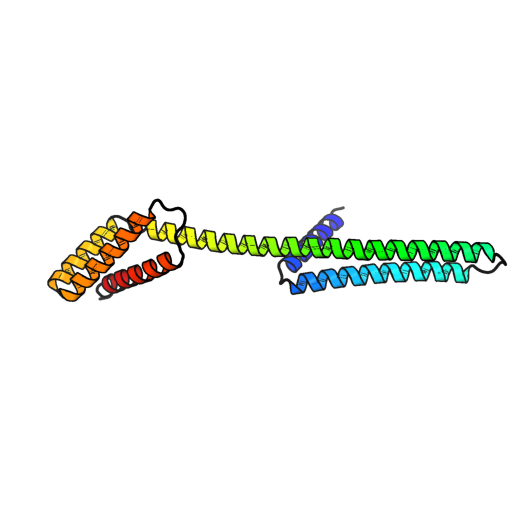1.00 78.50 127 PHE A O 1
ATOM 1065 N N . LEU A 1 128 ? -18.941 4.883 28.948 1.00 81.25 128 LEU A N 1
ATOM 1066 C CA . LEU A 1 128 ? -19.015 4.072 30.161 1.00 81.25 128 LEU A CA 1
ATOM 1067 C C . LEU A 1 128 ? -20.247 4.451 30.983 1.00 81.25 128 LEU A C 1
ATOM 1069 O O . LEU A 1 128 ? -21.049 3.581 31.306 1.00 81.25 128 LEU A O 1
ATOM 1073 N N . PHE A 1 129 ? -20.432 5.743 31.270 1.00 80.94 129 PHE A N 1
ATOM 1074 C CA . PHE A 1 129 ? -21.573 6.219 32.056 1.00 80.94 129 PHE A CA 1
ATOM 1075 C C . PHE A 1 129 ? -22.914 5.902 31.391 1.00 80.94 129 PHE A C 1
ATOM 1077 O O . PHE A 1 129 ? -23.824 5.423 32.061 1.00 80.94 129 PHE A O 1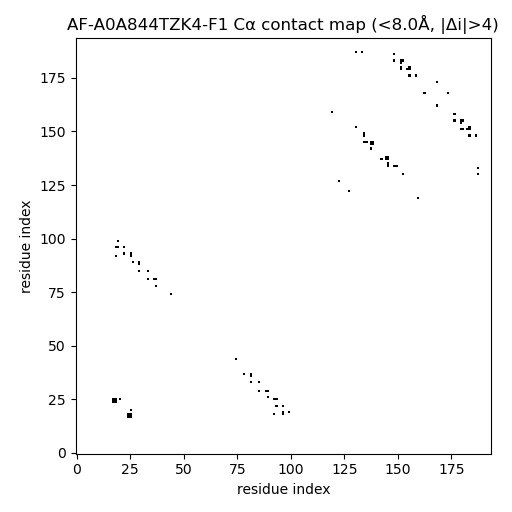
ATOM 1084 N N . ASN A 1 130 ? -23.031 6.092 30.074 1.00 81.06 130 ASN A N 1
ATOM 1085 C CA . ASN A 1 130 ? -24.250 5.737 29.353 1.00 81.06 130 ASN A CA 1
ATOM 1086 C C . ASN A 1 130 ? -24.529 4.227 29.418 1.00 81.06 130 ASN A C 1
ATOM 1088 O O . ASN A 1 130 ? -25.649 3.805 29.684 1.00 81.06 130 ASN A O 1
ATOM 1092 N N . SER A 1 131 ? -23.494 3.404 29.242 1.00 87.06 131 SER A N 1
ATOM 1093 C CA . SER A 1 131 ? -23.640 1.949 29.333 1.00 87.06 131 SER A CA 1
ATOM 1094 C C . SER A 1 131 ? -24.047 1.504 30.741 1.00 87.06 131 SER A C 1
ATOM 1096 O O . SER A 1 131 ? -24.847 0.587 30.879 1.00 87.06 131 SER A O 1
ATOM 1098 N N . LEU A 1 132 ? -23.556 2.169 31.792 1.00 87.25 132 LEU A N 1
ATOM 1099 C CA . LEU A 1 132 ? -23.984 1.907 33.169 1.00 87.25 132 LEU A CA 1
ATOM 1100 C C . LEU A 1 132 ? -25.449 2.299 33.412 1.00 87.25 132 LEU A C 1
ATOM 1102 O O . LEU A 1 132 ? -26.145 1.585 34.128 1.00 87.25 132 LEU A O 1
ATOM 1106 N N . ASN A 1 133 ? -25.933 3.381 32.795 1.00 87.06 133 ASN A N 1
ATOM 1107 C CA . ASN A 1 133 ? -27.344 3.771 32.878 1.00 87.06 133 ASN A CA 1
ATOM 1108 C C . ASN A 1 133 ? -28.258 2.752 32.182 1.00 87.06 133 ASN A C 1
ATOM 1110 O O . ASN A 1 133 ? -29.256 2.341 32.767 1.00 87.06 133 ASN A O 1
ATOM 1114 N N . VAL A 1 134 ? -27.896 2.308 30.972 1.00 87.31 134 VAL A N 1
ATOM 1115 C CA . VAL A 1 134 ? -28.632 1.254 30.248 1.00 87.31 134 VAL A CA 1
ATOM 1116 C C . VAL A 1 134 ? -28.623 -0.052 31.036 1.00 87.31 134 VAL A C 1
ATOM 1118 O O . VAL A 1 134 ? -29.661 -0.683 31.187 1.00 87.31 134 VAL A O 1
ATOM 1121 N N . LEU A 1 135 ? -27.481 -0.428 31.617 1.00 90.31 135 LEU A N 1
ATOM 1122 C CA . LEU A 1 135 ? -27.409 -1.589 32.501 1.00 90.31 135 LEU A CA 1
ATOM 1123 C C . LEU A 1 135 ? -28.358 -1.447 33.702 1.00 90.31 135 LEU A C 1
ATOM 1125 O O . LEU A 1 135 ? -29.024 -2.413 34.055 1.00 90.31 135 LEU A O 1
ATOM 1129 N N . GLY A 1 136 ? -28.435 -0.261 34.311 1.00 88.69 136 GLY A N 1
ATOM 1130 C CA . GLY A 1 136 ? -29.377 0.026 35.394 1.00 88.69 136 GLY A CA 1
ATOM 1131 C C . GLY A 1 136 ? -30.835 -0.190 34.983 1.00 88.69 136 GLY A C 1
ATOM 1132 O O . GLY A 1 136 ? -31.563 -0.864 35.703 1.00 88.69 136 GLY A O 1
ATOM 1133 N N . ALA A 1 137 ? -31.229 0.305 33.807 1.00 88.31 137 ALA A N 1
ATOM 1134 C CA . ALA A 1 137 ? -32.573 0.097 33.263 1.00 88.31 137 ALA A CA 1
ATOM 1135 C C . ALA A 1 137 ? -32.858 -1.388 32.976 1.00 88.31 137 ALA A C 1
ATOM 1137 O O . ALA A 1 137 ? -33.887 -1.914 33.393 1.00 88.31 137 ALA A O 1
ATOM 1138 N N . LEU A 1 138 ? -31.908 -2.097 32.356 1.00 89.00 138 LEU A N 1
ATOM 1139 C CA . LEU A 1 138 ? -32.049 -3.524 32.061 1.00 89.00 138 LEU A CA 1
ATOM 1140 C C . LEU A 1 138 ? -32.167 -4.377 33.329 1.00 89.00 138 LEU A C 1
ATOM 1142 O O . LEU A 1 138 ? -32.882 -5.368 33.316 1.00 89.00 138 LEU A O 1
ATOM 1146 N N . ILE A 1 139 ? -31.504 -4.017 34.435 1.00 91.31 139 ILE A N 1
ATOM 1147 C CA . ILE A 1 139 ? -31.650 -4.746 35.709 1.00 91.31 139 ILE A CA 1
ATOM 1148 C C . ILE A 1 139 ? -33.107 -4.722 36.200 1.00 91.31 139 ILE A C 1
ATOM 1150 O O . ILE A 1 139 ? -33.555 -5.694 36.816 1.00 91.31 139 ILE A O 1
ATOM 1154 N N . GLU A 1 140 ? -33.827 -3.628 35.945 1.00 89.81 140 GLU A N 1
ATOM 1155 C CA . GLU A 1 140 ? -35.235 -3.470 36.320 1.00 89.81 140 GLU A CA 1
ATOM 1156 C C . GLU A 1 140 ? -36.189 -4.138 35.317 1.00 89.81 140 GLU A C 1
ATOM 1158 O O . GLU A 1 140 ? -37.207 -4.691 35.732 1.00 89.81 140 GLU A O 1
ATOM 1163 N N . GLU A 1 141 ? -35.862 -4.115 34.023 1.00 88.56 141 GLU A N 1
ATOM 1164 C CA . GLU A 1 141 ? -36.719 -4.635 32.950 1.00 88.56 141 GLU A CA 1
ATOM 1165 C C . GLU A 1 141 ? -36.535 -6.140 32.687 1.00 88.56 141 GLU A C 1
ATOM 1167 O O . GLU A 1 141 ? -37.509 -6.895 32.671 1.00 88.56 141 GLU A O 1
ATOM 1172 N N . ASP A 1 142 ? -35.293 -6.583 32.484 1.00 89.56 142 ASP A N 1
ATOM 1173 C CA . ASP A 1 142 ? -34.934 -7.950 32.103 1.00 89.56 142 ASP A CA 1
ATOM 1174 C C . ASP A 1 142 ? -33.531 -8.306 32.630 1.00 89.56 142 ASP A C 1
ATOM 1176 O O . ASP A 1 142 ? -32.489 -7.951 32.063 1.00 89.56 142 ASP A O 1
ATOM 1180 N N . GLN A 1 143 ? -33.506 -9.064 33.730 1.00 91.44 143 GLN A N 1
ATOM 1181 C CA . GLN A 1 143 ? -32.266 -9.464 34.395 1.00 91.44 143 GLN A CA 1
ATOM 1182 C C . GLN A 1 143 ? -31.360 -10.331 33.511 1.00 91.44 143 GLN A C 1
ATOM 1184 O O . GLN A 1 143 ? -30.135 -10.231 33.626 1.00 91.44 143 GLN A O 1
ATOM 1189 N N . ASP A 1 144 ? -31.922 -11.145 32.616 1.00 90.81 144 ASP A N 1
ATOM 1190 C CA . ASP A 1 144 ? -31.131 -11.999 31.730 1.00 90.81 144 ASP A CA 1
ATOM 1191 C C . ASP A 1 144 ? -30.415 -11.142 30.676 1.00 90.81 144 ASP A C 1
ATOM 1193 O O . ASP A 1 144 ? -29.206 -11.300 30.454 1.00 90.81 144 ASP A O 1
ATOM 1197 N N . LYS A 1 145 ? -31.110 -10.151 30.099 1.00 88.38 145 LYS A N 1
ATOM 1198 C CA . LYS A 1 145 ? -30.482 -9.147 29.222 1.00 88.38 145 LYS A CA 1
ATOM 1199 C C . LYS A 1 145 ? -29.441 -8.308 29.956 1.00 88.38 145 LYS A C 1
ATOM 1201 O O . LYS A 1 145 ? -28.372 -8.059 29.399 1.00 88.38 145 LYS A O 1
ATOM 1206 N N . ALA A 1 146 ? -29.691 -7.915 31.205 1.00 91.62 146 ALA A N 1
ATOM 1207 C CA . ALA A 1 146 ? -28.729 -7.160 32.008 1.00 91.62 146 ALA A CA 1
ATOM 1208 C C . ALA A 1 146 ? -27.416 -7.932 32.226 1.00 91.62 146 ALA A C 1
ATOM 1210 O O . ALA A 1 146 ? -26.322 -7.366 32.117 1.00 91.62 146 ALA A O 1
ATOM 1211 N N . ILE A 1 147 ? -27.506 -9.240 32.492 1.00 91.88 147 ILE A N 1
ATOM 1212 C CA . ILE A 1 147 ? -26.336 -10.114 32.644 1.00 91.88 147 ILE A CA 1
ATOM 1213 C C . ILE A 1 147 ? -25.540 -10.172 31.334 1.00 91.88 147 ILE A C 1
ATOM 1215 O O . ILE A 1 147 ? -24.317 -9.997 31.357 1.00 91.88 147 ILE A O 1
ATOM 1219 N N . LEU A 1 148 ? -26.215 -10.368 30.198 1.00 90.88 148 LEU A N 1
ATOM 1220 C CA . LEU A 1 148 ? -25.576 -10.405 28.877 1.00 90.88 148 LEU A CA 1
ATOM 1221 C C . LEU A 1 148 ? -24.926 -9.061 28.518 1.00 90.88 148 LEU A C 1
ATOM 1223 O O . LEU A 1 148 ? -23.769 -9.025 28.085 1.00 90.88 148 LEU A O 1
ATOM 1227 N N . PHE A 1 149 ? -25.620 -7.952 28.779 1.00 91.00 149 PHE A N 1
ATOM 1228 C CA . PHE A 1 149 ? -25.109 -6.603 28.560 1.00 91.00 149 PHE A CA 1
ATOM 1229 C C . PHE A 1 149 ? -23.847 -6.342 29.386 1.00 91.00 149 PHE A C 1
ATOM 1231 O O . PHE A 1 149 ? -22.822 -5.923 28.844 1.00 91.00 149 PHE A O 1
ATOM 1238 N N . ASN A 1 150 ? -23.871 -6.660 30.683 1.00 92.69 150 ASN A N 1
ATOM 1239 C CA . ASN A 1 150 ? -22.721 -6.492 31.569 1.00 92.69 150 ASN A CA 1
ATOM 1240 C C . ASN A 1 150 ? -21.515 -7.340 31.124 1.00 92.69 150 ASN A C 1
ATOM 1242 O O . ASN A 1 150 ? -20.374 -6.870 31.132 1.00 92.69 150 ASN A O 1
ATOM 1246 N N . GLN A 1 151 ? -21.746 -8.580 30.681 1.00 91.81 151 GLN A N 1
ATOM 1247 C CA . GLN A 1 151 ? -20.684 -9.439 30.153 1.00 91.81 151 GLN A CA 1
ATOM 1248 C C . GLN A 1 151 ? -20.055 -8.863 28.878 1.00 91.81 151 GLN A C 1
ATOM 1250 O O . GLN A 1 151 ? -18.827 -8.859 28.742 1.00 91.81 151 GLN A O 1
ATOM 1255 N N . SER A 1 152 ? -20.860 -8.358 27.943 1.00 89.31 152 SER A N 1
ATOM 1256 C CA . SER A 1 152 ? -20.362 -7.730 26.712 1.00 89.31 152 SER A CA 1
ATOM 1257 C C . SER A 1 152 ? -19.669 -6.392 26.979 1.00 89.31 152 SER A C 1
ATOM 1259 O O . SER A 1 152 ? -18.619 -6.123 26.387 1.00 89.31 152 SER A O 1
ATOM 1261 N N . LEU A 1 153 ? -20.160 -5.603 27.939 1.00 90.25 153 LEU A N 1
ATOM 1262 C CA . LEU A 1 153 ? -19.521 -4.367 28.394 1.00 90.25 153 LEU A CA 1
ATOM 1263 C C . LEU A 1 153 ? -18.147 -4.653 29.015 1.00 90.25 153 LEU A C 1
ATOM 1265 O O . LEU A 1 153 ? -17.153 -4.030 28.640 1.00 90.25 153 LEU A O 1
ATOM 1269 N N . SER A 1 154 ? -18.066 -5.647 29.906 1.00 90.94 154 SER A N 1
ATOM 1270 C CA . SER A 1 154 ? -16.815 -6.063 30.549 1.00 90.94 154 SER A CA 1
ATOM 1271 C C . SER A 1 154 ? -15.786 -6.570 29.536 1.00 90.94 154 SER A C 1
ATOM 1273 O O . SER A 1 154 ? -14.621 -6.176 29.600 1.00 90.94 154 SER A O 1
ATOM 1275 N N . ARG A 1 155 ? -16.200 -7.401 28.567 1.00 89.56 155 ARG A N 1
ATOM 1276 C CA . ARG A 1 155 ? -15.317 -7.900 27.497 1.00 89.56 155 ARG A CA 1
ATOM 1277 C C . ARG A 1 155 ? -14.801 -6.770 26.606 1.00 89.56 155 ARG A C 1
ATOM 1279 O O . ARG A 1 155 ? -13.605 -6.723 26.328 1.00 89.56 155 ARG A O 1
ATOM 1286 N N . THR A 1 156 ? -15.678 -5.842 26.227 1.00 88.56 156 THR A N 1
ATOM 1287 C CA . THR A 1 156 ? -15.328 -4.662 25.424 1.00 88.56 156 THR A CA 1
ATOM 1288 C C . THR A 1 156 ? -14.278 -3.810 26.139 1.00 88.56 156 THR A C 1
ATOM 1290 O O . THR A 1 156 ? -13.215 -3.547 25.582 1.00 88.56 156 THR A O 1
ATOM 1293 N N . TYR A 1 157 ? -14.516 -3.439 27.402 1.00 86.50 157 TYR A N 1
ATOM 1294 C CA . TYR A 1 157 ? -13.577 -2.608 28.162 1.00 86.50 157 TYR A CA 1
ATOM 1295 C C . TYR A 1 157 ? -12.263 -3.310 28.488 1.00 86.50 157 TYR A C 1
ATOM 1297 O O . TYR A 1 157 ? -11.206 -2.682 28.418 1.00 86.50 157 TYR A O 1
ATOM 1305 N N . ARG A 1 158 ? -12.300 -4.610 28.800 1.00 86.81 158 ARG A N 1
ATOM 1306 C CA . ARG A 1 158 ? -11.083 -5.396 29.023 1.00 86.81 158 ARG A CA 1
ATOM 1307 C C . ARG A 1 158 ? -10.190 -5.382 27.785 1.00 86.81 158 ARG A C 1
ATOM 1309 O O . ARG A 1 158 ? -9.013 -5.076 27.908 1.00 86.81 158 ARG A O 1
ATOM 1316 N N . TYR A 1 159 ? -10.763 -5.599 26.601 1.00 85.88 159 TYR A N 1
ATOM 1317 C CA . TYR A 1 159 ? -10.013 -5.526 25.350 1.00 85.88 159 TYR A CA 1
ATOM 1318 C C . TYR A 1 159 ? -9.401 -4.134 25.114 1.00 85.88 159 TYR A C 1
ATOM 1320 O O . TYR A 1 159 ? -8.217 -4.037 24.807 1.00 85.88 159 TYR A O 1
ATOM 1328 N N . ILE A 1 160 ? -10.156 -3.045 25.312 1.00 82.94 160 ILE A N 1
ATOM 1329 C CA . ILE A 1 160 ? -9.627 -1.673 25.155 1.00 82.94 160 ILE A CA 1
ATOM 1330 C C . ILE A 1 160 ? -8.425 -1.435 26.075 1.00 82.94 160 ILE A C 1
ATOM 1332 O O . ILE A 1 160 ? -7.426 -0.853 25.651 1.00 82.94 160 ILE A O 1
ATOM 1336 N N . LEU A 1 161 ? -8.524 -1.866 27.336 1.00 80.62 161 LEU A N 1
ATOM 1337 C CA . LEU A 1 161 ? -7.473 -1.685 28.335 1.00 80.62 161 LEU A CA 1
ATOM 1338 C C . LEU A 1 161 ? -6.241 -2.546 28.026 1.00 80.62 161 LEU A C 1
ATOM 1340 O O . LEU A 1 161 ? -5.124 -2.030 28.067 1.00 80.62 161 LEU A O 1
ATOM 1344 N N . ASP A 1 162 ? -6.443 -3.810 27.651 1.00 82.62 162 ASP A N 1
ATOM 1345 C CA . ASP A 1 162 ? -5.368 -4.760 27.337 1.00 82.62 162 ASP A CA 1
ATOM 1346 C C . ASP A 1 162 ? -4.604 -4.383 26.060 1.00 82.62 162 ASP A C 1
ATOM 1348 O O . ASP A 1 162 ? -3.407 -4.658 25.939 1.00 82.62 162 ASP A O 1
ATOM 1352 N N . GLN A 1 163 ? -5.276 -3.737 25.104 1.00 76.75 163 GLN A N 1
ATOM 1353 C CA . GLN A 1 163 ? -4.688 -3.337 23.823 1.00 76.75 163 GLN A CA 1
ATOM 1354 C C . GLN A 1 163 ? -4.235 -1.866 23.794 1.00 76.75 163 GLN A C 1
ATOM 1356 O O . GLN A 1 163 ? -3.657 -1.420 22.804 1.00 76.75 163 GLN A O 1
ATOM 1361 N N . LYS A 1 164 ? -4.432 -1.086 24.872 1.00 69.38 164 LYS A N 1
ATOM 1362 C CA . LYS A 1 164 ? -4.089 0.352 24.919 1.00 69.38 164 LYS A CA 1
ATOM 1363 C C . LYS A 1 164 ? -2.614 0.643 24.604 1.00 69.38 164 LYS A C 1
ATOM 1365 O O . LYS A 1 164 ? -2.323 1.685 24.026 1.00 69.38 164 LYS A O 1
ATOM 1370 N N . ASN A 1 165 ? -1.715 -0.280 24.952 1.00 68.31 165 ASN A N 1
ATOM 1371 C CA . ASN A 1 165 ? -0.264 -0.125 24.807 1.00 68.31 165 ASN A CA 1
ATOM 1372 C C . ASN A 1 165 ? 0.364 -1.083 23.774 1.00 68.31 165 ASN A C 1
ATOM 1374 O O . ASN A 1 165 ? 1.588 -1.200 23.738 1.00 68.31 165 ASN A O 1
ATOM 1378 N N . LYS A 1 166 ? -0.433 -1.806 22.974 1.00 74.69 166 LYS A N 1
ATOM 1379 C CA . LYS A 1 166 ? 0.103 -2.700 21.935 1.00 74.69 166 LYS A CA 1
ATOM 1380 C C . LYS A 1 166 ? 0.122 -1.985 20.586 1.00 74.69 166 LYS A C 1
ATOM 1382 O O . LYS A 1 166 ? -0.891 -1.444 20.165 1.00 74.69 166 LYS A O 1
ATOM 1387 N N . GLU A 1 167 ? 1.270 -2.005 19.909 1.00 63.12 167 GLU A N 1
ATOM 1388 C CA . GLU A 1 167 ? 1.424 -1.404 18.572 1.00 63.12 167 GLU A CA 1
ATOM 1389 C C . GLU A 1 167 ? 0.797 -2.254 17.456 1.00 63.12 167 GLU A C 1
ATOM 1391 O O . GLU A 1 167 ? 0.439 -1.725 16.407 1.00 63.12 167 GLU A O 1
ATOM 1396 N N . LEU A 1 168 ? 0.676 -3.570 17.662 1.00 70.62 168 LEU A N 1
ATOM 1397 C CA . LEU A 1 168 ? 0.153 -4.519 16.680 1.00 70.62 168 LEU A CA 1
ATOM 1398 C C . LEU A 1 168 ? -0.752 -5.544 17.371 1.00 70.62 168 LEU A C 1
ATOM 1400 O O . LEU A 1 168 ? -0.366 -6.131 18.385 1.00 70.62 168 LEU A O 1
ATOM 1404 N N . VAL A 1 169 ? -1.931 -5.779 16.791 1.00 78.81 169 VAL A N 1
ATOM 1405 C CA . VAL A 1 169 ? -2.917 -6.769 17.244 1.00 78.81 169 VAL A CA 1
ATOM 1406 C C . VAL A 1 169 ? -3.248 -7.709 16.074 1.00 78.81 169 VAL A C 1
ATOM 1408 O O . VAL A 1 169 ? -3.343 -7.245 14.936 1.00 78.81 169 VAL A O 1
ATOM 1411 N N . PRO A 1 170 ? -3.382 -9.031 16.292 1.00 84.69 170 PRO A N 1
ATOM 1412 C CA . PRO A 1 170 ? -3.811 -9.948 15.241 1.00 84.69 170 PRO A CA 1
ATOM 1413 C C . PRO A 1 170 ? -5.213 -9.607 14.719 1.00 84.69 170 PRO A C 1
ATOM 1415 O O . PRO A 1 170 ? -6.128 -9.361 15.500 1.00 84.69 170 PRO A O 1
ATOM 1418 N N . LEU A 1 171 ? -5.410 -9.696 13.400 1.00 82.12 171 LEU A N 1
ATOM 1419 C CA . LEU A 1 171 ? -6.705 -9.424 12.758 1.00 82.12 171 LEU A CA 1
ATOM 1420 C C . LEU A 1 171 ? -7.849 -10.285 13.329 1.00 82.12 171 LEU A C 1
ATOM 1422 O O . LEU A 1 171 ? -8.987 -9.837 13.418 1.00 82.12 171 LEU A O 1
ATOM 1426 N N . GLU A 1 172 ? -7.558 -11.526 13.720 1.00 86.00 172 GLU A N 1
ATOM 1427 C CA . GLU A 1 172 ? -8.543 -12.415 14.345 1.00 86.00 172 GLU A CA 1
ATOM 1428 C C . GLU A 1 172 ? -9.065 -11.855 15.679 1.00 86.00 172 GLU A C 1
ATOM 1430 O O . GLU A 1 172 ? -10.273 -11.878 15.923 1.00 86.00 172 GLU A O 1
ATOM 1435 N N . GLU A 1 173 ? -8.180 -11.286 16.504 1.00 83.75 173 GLU A N 1
ATOM 1436 C CA . GLU A 1 173 ? -8.552 -10.640 17.767 1.00 83.75 173 GLU A CA 1
ATOM 1437 C C . GLU A 1 173 ? -9.380 -9.370 17.518 1.00 83.75 173 GLU A C 1
ATOM 1439 O O . GLU A 1 173 ? -10.392 -9.157 18.188 1.00 83.75 173 GLU A O 1
ATOM 1444 N N . GLU A 1 174 ? -9.011 -8.563 16.517 1.00 84.00 174 GLU A N 1
ATOM 1445 C CA . GLU A 1 174 ? -9.768 -7.360 16.140 1.00 84.00 174 GLU A CA 1
ATOM 1446 C C . GLU A 1 174 ? -11.184 -7.699 15.657 1.00 84.00 174 GLU A C 1
ATOM 1448 O O . GLU A 1 174 ? -12.155 -7.047 16.050 1.00 84.00 174 GLU A O 1
ATOM 1453 N N . LEU A 1 175 ? -11.329 -8.746 14.840 1.00 86.94 175 LEU A N 1
ATOM 1454 C CA . LEU A 1 175 ? -12.630 -9.210 14.356 1.00 86.94 175 LEU A CA 1
ATOM 1455 C C . LEU A 1 175 ? -13.498 -9.772 15.491 1.00 86.94 175 LEU A C 1
ATOM 1457 O O . LEU A 1 175 ? -14.712 -9.548 15.501 1.00 86.94 175 LEU A O 1
ATOM 1461 N N . ALA A 1 176 ? -12.901 -10.481 16.452 1.00 87.56 176 ALA A N 1
ATOM 1462 C CA . ALA A 1 176 ? -13.607 -10.972 17.634 1.00 87.56 176 ALA A CA 1
ATOM 1463 C C . ALA A 1 176 ? -14.094 -9.819 18.532 1.00 87.56 176 ALA A C 1
ATOM 1465 O O . ALA A 1 176 ? -15.241 -9.827 18.997 1.00 87.56 176 ALA A O 1
ATOM 1466 N N . PHE A 1 177 ? -13.259 -8.793 18.722 1.00 86.88 177 PHE A N 1
ATOM 1467 C CA . PHE A 1 177 ? -13.645 -7.575 19.430 1.00 86.88 177 PHE A CA 1
ATOM 1468 C C . PHE A 1 177 ? -14.778 -6.837 18.715 1.00 86.88 177 PHE A C 1
ATOM 1470 O O . PHE A 1 177 ? -15.773 -6.503 19.354 1.00 86.88 177 PHE A O 1
ATOM 1477 N N . ALA A 1 178 ? -14.678 -6.640 17.396 1.00 86.62 178 ALA A N 1
ATOM 1478 C CA . ALA A 1 178 ? -15.699 -5.943 16.618 1.00 86.62 178 ALA A CA 1
ATOM 1479 C C . ALA A 1 178 ? -17.081 -6.602 16.750 1.00 86.62 178 ALA A C 1
ATOM 1481 O O . ALA A 1 178 ? -18.075 -5.902 16.923 1.00 86.62 178 ALA A O 1
ATOM 1482 N N . ARG A 1 179 ? -17.152 -7.942 16.742 1.00 87.75 179 ARG A N 1
ATOM 1483 C CA . ARG A 1 179 ? -18.406 -8.682 16.981 1.00 87.75 179 ARG A CA 1
ATOM 1484 C C . ARG A 1 179 ? -18.973 -8.408 18.372 1.00 87.75 179 ARG A C 1
ATOM 1486 O O . ARG A 1 179 ? -20.122 -7.999 18.482 1.00 87.75 179 ARG A O 1
ATOM 1493 N N . THR A 1 180 ? -18.144 -8.551 19.406 1.00 86.38 180 THR A N 1
ATOM 1494 C CA . THR A 1 180 ? -18.545 -8.302 20.803 1.00 86.38 180 THR A CA 1
ATOM 1495 C C . THR A 1 180 ? -19.010 -6.855 21.009 1.00 86.38 180 THR A C 1
ATOM 1497 O O . THR A 1 180 ? -19.970 -6.593 21.731 1.00 86.38 180 THR A O 1
ATOM 1500 N N . TYR A 1 181 ? -18.346 -5.903 20.352 1.00 86.25 181 TYR A N 1
ATOM 1501 C CA . TYR A 1 181 ? -18.696 -4.491 20.420 1.00 86.25 181 TYR A CA 1
ATOM 1502 C C . TYR A 1 181 ? -20.009 -4.183 19.689 1.00 86.25 181 TYR A C 1
ATOM 1504 O O . TYR A 1 181 ? -20.828 -3.424 20.200 1.00 86.25 181 TYR A O 1
ATOM 1512 N N . ILE A 1 182 ? -20.255 -4.800 18.530 1.00 85.56 182 ILE A N 1
ATOM 1513 C CA . ILE A 1 182 ? -21.531 -4.672 17.813 1.00 85.56 182 ILE A CA 1
ATOM 1514 C C . ILE A 1 182 ? -22.682 -5.249 18.642 1.00 85.56 182 ILE A C 1
ATOM 1516 O O . ILE A 1 182 ? -23.713 -4.593 18.748 1.00 85.56 182 ILE A O 1
ATOM 1520 N N . GLU A 1 183 ? -22.502 -6.412 19.273 1.00 85.69 183 GLU A N 1
ATOM 1521 C CA . GLU A 1 183 ? -23.498 -6.998 20.186 1.00 85.69 183 GLU A CA 1
ATOM 1522 C C . GLU A 1 183 ? -23.838 -6.034 21.334 1.00 85.69 183 GLU A C 1
ATOM 1524 O O . GLU A 1 183 ? -25.007 -5.815 21.648 1.00 85.69 183 GLU A O 1
ATOM 1529 N N . LEU A 1 184 ? -22.822 -5.396 21.928 1.00 87.31 184 LEU A N 1
ATOM 1530 C CA . LEU A 1 184 ? -23.017 -4.380 22.964 1.00 87.31 184 LEU A CA 1
ATOM 1531 C C . LEU A 1 184 ? -23.818 -3.175 22.449 1.00 87.31 184 LEU A C 1
ATOM 1533 O O . LEU A 1 184 ? -24.715 -2.691 23.138 1.00 87.31 184 LEU A O 1
ATOM 1537 N N . LEU A 1 185 ? -23.503 -2.683 21.247 1.00 84.06 185 LEU A N 1
ATOM 1538 C CA . LEU A 1 185 ? -24.228 -1.567 20.639 1.00 84.06 185 LEU A CA 1
ATOM 1539 C C . LEU A 1 185 ? -25.675 -1.940 20.304 1.00 84.06 185 LEU A C 1
ATOM 1541 O O . LEU A 1 185 ? -26.559 -1.121 20.524 1.00 84.06 185 LEU A O 1
ATOM 1545 N N . GLN A 1 186 ? -25.931 -3.153 19.812 1.00 83.44 186 GLN A N 1
ATOM 1546 C CA . GLN A 1 186 ? -27.286 -3.626 19.517 1.00 83.44 186 GLN A CA 1
ATOM 1547 C C . GLN A 1 186 ? -28.162 -3.593 20.768 1.00 83.44 186 GLN A C 1
ATOM 1549 O O . GLN A 1 186 ? -29.193 -2.931 20.754 1.00 83.44 186 GLN A O 1
ATOM 1554 N N . MET A 1 187 ? -27.694 -4.176 21.874 1.00 81.75 187 MET A N 1
ATOM 1555 C CA . MET A 1 187 ? -28.428 -4.139 23.144 1.00 81.75 187 MET A CA 1
ATOM 1556 C C . MET A 1 187 ? -28.608 -2.711 23.682 1.00 81.75 187 MET A C 1
ATOM 1558 O O . MET A 1 187 ? -29.603 -2.413 24.323 1.00 81.75 187 MET A O 1
ATOM 1562 N N . ARG A 1 188 ? -27.662 -1.801 23.412 1.00 78.06 188 ARG A N 1
ATOM 1563 C CA . ARG A 1 188 ? -27.768 -0.392 23.821 1.00 78.06 188 ARG A CA 1
ATOM 1564 C C . ARG A 1 188 ? -28.809 0.394 23.010 1.00 78.06 188 ARG A C 1
ATOM 1566 O O . ARG A 1 188 ? -29.399 1.335 23.533 1.00 78.06 188 ARG A O 1
ATOM 1573 N N . PHE A 1 189 ? -28.961 0.084 21.722 1.00 74.44 189 PHE A N 1
ATOM 1574 C CA . PHE A 1 189 ? -29.823 0.833 20.802 1.00 74.44 189 PHE A CA 1
ATOM 1575 C C . PHE A 1 189 ? -31.195 0.198 20.574 1.00 74.44 189 PHE A C 1
ATOM 1577 O O . PHE A 1 189 ? -32.064 0.900 20.057 1.00 74.44 189 PHE A O 1
ATOM 1584 N N . GLU A 1 190 ? -31.408 -1.059 20.974 1.00 65.69 190 GLU A N 1
ATOM 1585 C CA . GLU A 1 190 ? -32.740 -1.681 20.983 1.00 65.69 190 GLU A CA 1
ATOM 1586 C C . GLU A 1 190 ? -33.765 -0.820 21.747 1.00 65.69 190 GLU A C 1
ATOM 1588 O O . GLU A 1 190 ? -34.884 -0.679 21.261 1.00 65.69 190 GLU A O 1
ATOM 1593 N N . ASP A 1 191 ? -33.349 -0.112 22.809 1.00 52.47 191 ASP A N 1
ATOM 1594 C CA . ASP A 1 191 ? -34.236 0.755 23.612 1.00 52.47 191 ASP A CA 1
ATOM 1595 C C . ASP A 1 191 ? -34.132 2.263 23.289 1.00 52.47 191 ASP A C 1
ATOM 1597 O O . ASP A 1 191 ? -34.867 3.080 23.837 1.00 52.47 191 ASP A O 1
ATOM 1601 N N . SER A 1 192 ? -33.218 2.679 22.400 1.00 46.31 192 SER A N 1
ATOM 1602 C CA . SER A 1 192 ? -33.032 4.104 22.033 1.00 46.31 192 SER A CA 1
ATOM 1603 C C . SER A 1 192 ? -33.791 4.531 20.764 1.00 46.31 192 SER A C 1
ATOM 1605 O O . SER A 1 192 ? -33.634 5.670 20.322 1.00 46.31 192 SER A O 1
ATOM 1607 N N . LEU A 1 193 ? -34.571 3.635 20.144 1.00 37.38 193 LEU A N 1
ATOM 1608 C CA . LEU A 1 193 ? -35.355 3.894 18.921 1.00 37.38 193 LEU A CA 1
ATOM 1609 C C . LEU A 1 193 ? -36.880 3.954 19.147 1.00 37.38 193 LEU A C 1
ATOM 1611 O O . LEU A 1 193 ? -37.643 3.842 18.185 1.00 37.38 193 LEU A O 1
ATOM 1615 N N . THR A 1 194 ? -37.325 4.183 20.382 1.00 31.14 194 THR A N 1
ATOM 1616 C CA . THR A 1 194 ? -38.731 4.470 20.727 1.00 31.14 194 THR A CA 1
ATOM 1617 C C . THR A 1 194 ? -38.906 5.853 21.325 1.00 31.14 194 THR A C 1
ATOM 1619 O O . THR A 1 194 ? -38.080 6.228 22.185 1.00 31.14 194 THR A O 1
#

Foldseek 3Di:
DVVVVVVVVVVVVVVVVLLLPDPVSLVVVLVVVLVVVVVVLVVVLVVVVVVVVVPPPDPPVVVVVVVVVVSVVVSVVVVVVSVVVSVVSSVVSVVVSVVVVVVVVVVVVVVVVVVVVVVLVVCDPVVVVLLVVLLVVCVVVPVVLSVLLVVLVVVLVVVSVVCVPPPDDDPVVVVVSVVSVVVNVCSSCVPVPD

Mean predicted aligned error: 15.12 Å

Solvent-accessible surface area (backbone atoms only — not comparable to full-atom values): 10766 Å² total; per-residue (Å²): 115,69,68,61,53,50,51,53,51,49,52,51,53,53,50,51,54,44,49,72,38,58,77,69,44,46,54,50,52,50,50,52,53,46,52,52,54,49,51,51,52,52,53,54,52,49,50,56,53,50,53,55,61,72,67,67,83,66,99,49,70,68,61,53,54,55,48,52,52,53,51,51,51,53,51,52,52,51,52,52,52,51,51,53,51,44,52,53,51,48,56,53,51,53,53,52,44,52,52,50,55,55,50,54,52,50,51,52,53,50,50,53,50,52,52,50,54,50,56,62,63,65,66,34,74,66,52,54,53,52,52,52,51,52,41,53,52,27,55,75,76,37,56,69,60,24,52,53,46,52,53,32,48,51,54,47,51,48,49,54,64,72,47,68,84,54,95,75,76,60,68,69,59,53,54,55,47,49,51,44,44,49,55,42,49,48,69,62,46,70,72,69,79,116

Radius of gyration: 35.44 Å; Cα contacts (8 Å, |Δi|>4): 51; chains: 1; bounding box: 76×39×97 Å

pLDDT: mean 77.31, std 10.01, range [31.14, 92.69]